Protein AF-0000000082494521 (afdb_homodimer)

Secondary structure (DSSP, 8-state):
--SEEEEEEEEEETT-HHHHHHHHHH-GGGHHHH-TTTEEEEEEEES-TTSTT-EEEEEEEETTEEEEEEEEEEEEETTTTEEEEEEEEEGGGGTEEEEEEEEEEEEETTEEEEEEEEEEEESSTTSPP-HHHHHHHHHHHHHHHHH-/--SEEEEEEEEEETT-HHHHHHHHHH-GGGHHHH-TTTEEEEEEEES-TTSTT-EEEEEEEETTEEEEEEEEEEEEETTTTEEEEEEEEEGGGGTEEEEEEEEEEEEETTEEEEEEEEEEEESSTTSPP-HHHHHHHHHHHHHHHHH-

InterPro domains:
  IPR000916 Bet v I/Major latex protein [PF00407] (4-146)
  IPR000916 Bet v I/Major latex protein [SM01037] (2-148)
  IPR023393 START-like domain superfamily [G3DSA:3.30.530.20] (1-148)
  IPR051761 MLP-like hydrophobic ligand-binding [PTHR31907] (3-147)

Solvent-accessible surface area (backbone atoms only — not comparable to full-atom values): 15179 Å² total; per-residue (Å²): 116,49,50,41,38,35,40,35,42,35,35,38,36,72,82,47,44,64,56,56,43,46,34,63,39,64,38,46,54,52,46,22,74,56,33,48,84,45,26,64,36,50,44,80,75,43,83,48,78,68,37,70,73,14,28,38,35,39,32,32,48,55,94,89,36,81,43,46,37,33,29,33,31,67,42,71,38,78,93,52,38,31,42,32,34,38,58,76,42,48,62,62,56,78,46,24,76,40,46,33,43,34,40,31,37,44,73,59,91,91,38,14,35,42,35,44,36,41,39,38,26,40,68,46,88,86,46,74,79,66,54,68,56,53,48,48,54,51,50,50,53,50,37,50,62,71,63,102,115,51,51,41,38,36,40,36,42,34,35,37,36,72,82,48,43,63,56,55,43,47,35,63,39,64,38,46,54,52,46,23,74,58,32,49,83,44,26,64,3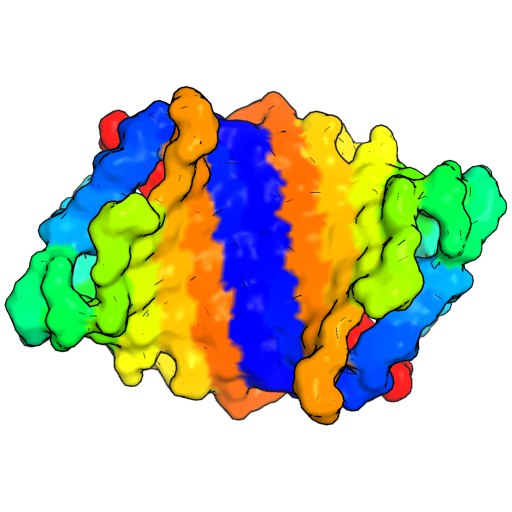6,52,44,82,74,42,84,47,79,67,36,69,72,13,29,40,34,40,31,30,45,56,96,90,37,82,42,45,38,33,30,32,31,67,42,72,38,76,92,53,37,30,43,30,34,37,57,75,44,46,63,63,56,77,45,24,75,41,46,34,43,34,39,31,34,45,73,59,88,92,37,14,35,41,34,42,36,39,40,37,24,39,68,47,87,88,46,74,78,66,55,69,57,54,47,48,53,51,50,50,52,50,37,51,63,71,63,102

pLDDT: mean 91.82, std 7.4, range [64.26, 98.72]

Structure (mmCIF, N/CA/C/O backbone):
data_AF-0000000082494521-model_v1
#
loop_
_entity.id
_entity.type
_entity.pdbx_description
1 polymer Kirola-like
#
loop_
_atom_site.group_PDB
_atom_site.id
_atom_site.type_symbol
_atom_site.label_atom_id
_atom_site.label_alt_id
_atom_site.label_comp_id
_atom_site.label_asym_id
_atom_site.label_entity_id
_atom_site.label_seq_id
_atom_site.pdbx_PDB_ins_code
_atom_site.Cartn_x
_atom_site.Cartn_y
_atom_site.Cartn_z
_atom_site.occupancy
_atom_site.B_iso_or_equiv
_atom_site.auth_seq_id
_atom_site.auth_comp_id
_atom_site.auth_asym_id
_atom_site.auth_atom_id
_atom_site.pdbx_PDB_model_num
ATOM 1 N N . MET A 1 1 ? -16.83 -8.875 -2.419 1 70.65 1 MET A N 1
ATOM 2 C CA . MET A 1 1 ? -15.614 -8.513 -1.697 1 70.65 1 MET A CA 1
ATOM 3 C C . MET A 1 1 ? -15.941 -7.681 -0.462 1 70.65 1 MET A C 1
ATOM 5 O O . MET A 1 1 ? -16.979 -7.017 -0.412 1 70.65 1 MET A O 1
ATOM 9 N N . GLY A 1 2 ? -15.171 -7.923 0.628 1 80.84 2 GLY A N 1
ATOM 10 C CA . GLY A 1 2 ? -15.355 -7.069 1.791 1 80.84 2 GLY A CA 1
ATOM 11 C C . GLY A 1 2 ? -15.116 -5.6 1.496 1 80.84 2 GLY A C 1
ATOM 12 O O . GLY A 1 2 ? -14.511 -5.256 0.479 1 80.84 2 GLY A O 1
ATOM 13 N N . LEU A 1 3 ? -15.67 -4.824 2.275 1 89.99 3 LEU A N 1
ATOM 14 C CA . LEU A 1 3 ? -15.653 -3.385 2.037 1 89.99 3 LEU A CA 1
ATOM 15 C C . LEU A 1 3 ? -14.518 -2.72 2.809 1 89.99 3 LEU A C 1
ATOM 17 O O . LEU A 1 3 ? -14.155 -1.576 2.524 1 89.99 3 LEU A O 1
ATOM 21 N N . ALA A 1 4 ? -13.915 -3.429 3.682 1 92.94 4 ALA A N 1
ATOM 22 C CA . ALA A 1 4 ? -12.869 -2.839 4.513 1 92.94 4 ALA A CA 1
ATOM 23 C C . ALA A 1 4 ? -11.483 -3.264 4.036 1 92.94 4 ALA A C 1
ATOM 25 O O . ALA A 1 4 ? -11.327 -4.33 3.435 1 92.94 4 ALA A O 1
ATOM 26 N N . GLY A 1 5 ? -10.508 -2.459 4.263 1 95.45 5 GLY A N 1
ATOM 27 C CA . GLY A 1 5 ? -9.14 -2.783 3.892 1 95.45 5 GLY A CA 1
ATOM 28 C C . GLY A 1 5 ? -8.109 -1.938 4.616 1 95.45 5 GLY A C 1
ATOM 29 O O . GLY A 1 5 ? -8.462 -1.065 5.412 1 95.45 5 GLY A O 1
ATOM 30 N N . LYS A 1 6 ? -6.938 -2.34 4.512 1 97.68 6 LYS A N 1
ATOM 31 C CA . LYS A 1 6 ? -5.78 -1.662 5.088 1 97.68 6 LYS A CA 1
ATOM 32 C C . LYS A 1 6 ? -4.623 -1.611 4.094 1 97.68 6 LYS A C 1
ATOM 34 O O . LYS A 1 6 ? -4.292 -2.619 3.467 1 97.68 6 LYS A O 1
ATOM 39 N N . LEU A 1 7 ? -4.035 -0.41 3.84 1 98.56 7 LEU A N 1
ATOM 40 C CA . LEU A 1 7 ? -2.858 -0.223 2.998 1 98.56 7 LEU A CA 1
ATOM 41 C C . LEU A 1 7 ? -1.702 0.363 3.802 1 98.56 7 LEU A C 1
ATOM 43 O O . LEU A 1 7 ? -1.906 1.249 4.635 1 98.56 7 LEU A O 1
ATOM 47 N N . ILE A 1 8 ? -0.473 -0.083 3.531 1 98.72 8 ILE A N 1
ATOM 48 C CA . ILE A 1 8 ? 0.69 0.391 4.272 1 98.72 8 ILE A CA 1
ATOM 49 C C . ILE A 1 8 ? 1.85 0.639 3.31 1 98.72 8 ILE A C 1
ATOM 51 O O . ILE A 1 8 ? 2.101 -0.166 2.41 1 98.72 8 ILE A O 1
ATOM 55 N N . ALA A 1 9 ? 2.448 1.727 3.424 1 98.29 9 ALA A N 1
ATOM 56 C CA . ALA A 1 9 ? 3.717 2.021 2.763 1 98.29 9 ALA A CA 1
ATOM 57 C C . ALA A 1 9 ? 4.799 2.366 3.782 1 98.29 9 ALA A C 1
ATOM 59 O O . ALA A 1 9 ? 4.601 3.231 4.638 1 98.29 9 ALA A O 1
ATOM 60 N N . GLN A 1 10 ? 5.881 1.679 3.806 1 96.96 10 GLN A N 1
ATOM 61 C CA . GLN A 1 10 ? 7.071 1.971 4.597 1 96.96 10 GLN A CA 1
ATOM 62 C C . GLN A 1 10 ? 8.256 2.319 3.7 1 96.96 10 GLN A C 1
ATOM 64 O O . GLN A 1 10 ? 8.713 1.485 2.915 1 96.96 10 GLN A O 1
ATOM 69 N N . ILE A 1 11 ? 8.731 3.522 3.817 1 94.46 11 ILE A N 1
ATOM 70 C CA . ILE A 1 11 ? 9.793 3.957 2.915 1 94.46 11 ILE A CA 1
ATOM 71 C C . ILE A 1 11 ? 10.938 4.565 3.721 1 94.46 11 ILE A C 1
ATOM 73 O O . ILE A 1 11 ? 10.724 5.095 4.813 1 94.46 11 ILE A O 1
ATOM 77 N N . GLU A 1 12 ? 12.099 4.467 3.208 1 92.25 12 GLU A N 1
ATOM 78 C CA . GLU A 1 12 ? 13.282 5.059 3.827 1 92.25 12 GLU A CA 1
ATOM 79 C C . GLU A 1 12 ? 13.28 6.578 3.682 1 92.25 12 GLU A C 1
ATOM 81 O O . GLU A 1 12 ? 12.874 7.107 2.645 1 92.25 12 GLU A O 1
ATOM 86 N N . PHE A 1 13 ? 13.748 7.2 4.757 1 88.17 13 PHE A N 1
ATOM 87 C CA . PHE A 1 13 ? 13.886 8.651 4.8 1 88.17 13 PHE A CA 1
ATOM 88 C C . PHE A 1 13 ? 15.272 9.049 5.294 1 88.17 13 PHE A C 1
ATOM 90 O O . PHE A 1 13 ? 15.653 8.722 6.42 1 88.17 13 PHE A O 1
ATOM 97 N N . LYS A 1 14 ? 16.168 9.675 4.608 1 80.79 14 LYS A N 1
ATOM 98 C CA . LYS A 1 14 ? 17.581 9.892 4.906 1 80.79 14 LYS A CA 1
ATOM 99 C C . LYS A 1 14 ? 17.782 11.174 5.71 1 80.79 14 LYS A C 1
ATOM 101 O O . LYS A 1 14 ? 18.844 11.382 6.301 1 80.79 14 LYS A O 1
ATOM 106 N N . HIS A 1 15 ? 16.887 12.013 5.885 1 71.15 15 HIS A N 1
ATOM 107 C CA . HIS A 1 15 ? 17.189 13.329 6.435 1 71.15 15 HIS A CA 1
ATOM 108 C C . HIS A 1 15 ? 16.675 13.46 7.865 1 71.15 15 HIS A C 1
ATOM 110 O O . HIS A 1 15 ? 16.491 14.573 8.364 1 71.15 15 HIS A O 1
ATOM 116 N N . GLY A 1 16 ? 16.53 12.375 8.546 1 68.15 16 GLY A N 1
ATOM 117 C CA . GLY A 1 16 ? 16.198 12.394 9.962 1 68.15 16 GLY A CA 1
ATOM 118 C C . GLY A 1 16 ? 14.709 12.271 10.227 1 68.15 16 GLY A C 1
ATOM 119 O O . GLY A 1 16 ? 13.939 13.178 9.903 1 68.15 16 GLY A O 1
ATOM 120 N N . GLY A 1 17 ? 14.251 11.242 10.734 1 66.16 17 GLY A N 1
ATOM 121 C CA . GLY A 1 17 ? 12.887 10.871 11.078 1 66.16 17 GLY A CA 1
ATOM 122 C C . GLY A 1 17 ? 12.223 11.851 12.026 1 66.16 17 GLY A C 1
ATOM 123 O O . GLY A 1 17 ? 11.017 12.088 11.937 1 66.16 17 GLY A O 1
ATOM 124 N N . ASP A 1 18 ? 13.047 12.527 12.827 1 70.93 18 ASP A N 1
ATOM 125 C CA . ASP A 1 18 ? 12.51 13.501 13.772 1 70.93 18 ASP A CA 1
ATOM 126 C C . ASP A 1 18 ? 11.958 14.725 13.045 1 70.93 18 ASP A C 1
ATOM 128 O O . ASP A 1 18 ? 10.91 15.256 13.419 1 70.93 18 ASP A O 1
ATOM 132 N N . VAL A 1 19 ? 12.64 15.019 12.109 1 70.69 19 VAL A N 1
ATOM 133 C CA . VAL A 1 19 ? 12.254 16.204 11.351 1 70.69 19 VAL A CA 1
ATOM 134 C C . VAL A 1 19 ? 10.909 15.967 10.669 1 70.69 19 VAL A C 1
ATOM 136 O O . VAL A 1 19 ? 10.035 16.837 10.685 1 70.69 19 VAL A O 1
ATOM 139 N N . PHE A 1 20 ? 10.696 14.831 10.217 1 79.69 20 PHE A N 1
ATOM 140 C CA . PHE A 1 20 ? 9.46 14.493 9.52 1 79.69 20 PHE A CA 1
ATOM 141 C C . PHE A 1 20 ? 8.279 14.491 10.484 1 79.69 20 PHE A C 1
ATOM 143 O O . PHE A 1 20 ? 7.24 15.09 10.201 1 79.69 20 PHE A O 1
ATOM 150 N N . HIS A 1 21 ? 8.573 13.916 11.59 1 82.89 21 HIS A N 1
ATOM 151 C CA . HIS A 1 21 ? 7.514 13.825 12.589 1 82.89 21 HIS A CA 1
ATOM 152 C C . HIS A 1 21 ? 7.149 15.203 13.132 1 82.89 21 HIS A C 1
ATOM 154 O O . HIS A 1 21 ? 5.968 15.524 13.279 1 82.89 21 HIS A O 1
ATOM 160 N N . GLU A 1 22 ? 8.108 16.027 13.364 1 81.16 22 GLU A N 1
ATOM 161 C CA . GLU A 1 22 ? 7.879 17.369 13.892 1 81.16 22 GLU A CA 1
ATOM 162 C C . GLU A 1 22 ? 7.125 18.236 12.888 1 81.16 22 GLU A C 1
ATOM 164 O O . GLU A 1 22 ? 6.26 19.027 13.269 1 81.16 22 GLU A O 1
ATOM 169 N N . LEU A 1 23 ? 7.431 18.026 11.706 1 82.77 23 LEU A N 1
ATOM 170 C CA . LEU A 1 23 ? 6.78 18.784 10.643 1 82.77 23 LEU A CA 1
ATOM 171 C C . LEU A 1 23 ? 5.294 18.449 10.568 1 82.77 23 LEU A C 1
ATOM 173 O O . LEU A 1 23 ? 4.449 19.347 10.583 1 82.77 23 LEU A O 1
ATOM 177 N N . ILE A 1 24 ? 4.962 17.235 10.585 1 83.7 24 ILE A N 1
ATOM 178 C CA . ILE A 1 24 ? 3.577 16.801 10.431 1 83.7 24 ILE A CA 1
ATOM 179 C C . ILE A 1 24 ? 2.786 17.142 11.692 1 83.7 24 ILE A C 1
ATOM 181 O O . ILE A 1 24 ? 1.613 17.514 11.614 1 83.7 24 ILE A O 1
ATOM 185 N N . LYS A 1 25 ? 3.466 17.066 12.724 1 83.59 25 LYS A N 1
ATOM 186 C CA . LYS A 1 25 ? 2.798 17.276 14.005 1 83.59 25 LYS A CA 1
ATOM 187 C C . LYS A 1 25 ? 2.615 18.764 14.291 1 83.59 25 LYS A C 1
ATOM 189 O O . LYS A 1 25 ? 1.502 19.215 14.568 1 83.59 25 LYS A O 1
ATOM 194 N N . HIS A 1 26 ? 3.745 19.551 14.142 1 82.36 26 HIS A N 1
ATOM 195 C CA . HIS A 1 26 ? 3.743 20.899 14.699 1 82.36 26 HIS A CA 1
ATOM 196 C C . HIS A 1 26 ? 3.555 21.946 13.607 1 82.36 26 HIS A C 1
ATOM 198 O O . HIS A 1 26 ? 3.035 23.034 13.867 1 82.36 26 HIS A O 1
ATOM 204 N N . LYS A 1 27 ? 3.989 21.583 12.468 1 85.2 27 LYS A N 1
ATOM 205 C CA . LYS A 1 27 ? 3.992 22.633 11.454 1 85.2 27 LYS A CA 1
ATOM 206 C C . LYS A 1 27 ? 3.458 22.113 10.122 1 85.2 27 LYS A C 1
ATOM 208 O O . LYS A 1 27 ? 4.087 22.301 9.079 1 85.2 27 LYS A O 1
ATOM 213 N N . PRO A 1 28 ? 2.332 21.489 10.257 1 82.48 28 PRO A N 1
ATOM 214 C CA . PRO A 1 28 ? 1.815 20.935 9.004 1 82.48 28 PRO A CA 1
ATOM 215 C C . PRO A 1 28 ? 1.53 22.01 7.957 1 82.48 28 PRO A C 1
ATOM 217 O O . PRO A 1 28 ? 1.569 21.733 6.756 1 82.48 28 PRO A O 1
ATOM 220 N N . HIS A 1 29 ? 1.326 23.246 8.37 1 84.06 29 HIS A N 1
ATOM 221 C CA . HIS A 1 29 ? 1.076 24.368 7.472 1 84.06 29 HIS A CA 1
ATOM 222 C C . HIS A 1 29 ? 2.321 24.713 6.662 1 84.06 29 HIS A C 1
ATOM 224 O O . HIS A 1 29 ? 2.235 25.418 5.654 1 84.06 29 HIS A O 1
ATOM 230 N N . HIS A 1 30 ? 3.508 24.204 7.092 1 86.24 30 HIS A N 1
ATOM 231 C CA . HIS A 1 30 ? 4.736 24.428 6.338 1 86.24 30 HIS A CA 1
ATOM 232 C C . HIS A 1 30 ? 4.86 23.442 5.181 1 86.24 30 HIS A C 1
ATOM 234 O O . HIS A 1 30 ? 5.663 23.646 4.269 1 86.24 30 HIS A O 1
ATOM 240 N N . ILE A 1 31 ? 4.068 22.412 5.16 1 87.92 31 ILE A N 1
ATOM 241 C CA . ILE A 1 31 ? 4.14 21.404 4.107 1 87.92 31 ILE A CA 1
ATOM 242 C C . ILE A 1 31 ? 3.744 22.026 2.77 1 87.92 31 ILE A C 1
ATOM 244 O O . ILE A 1 31 ? 4.337 21.716 1.734 1 87.92 31 ILE A O 1
ATOM 248 N N . SER A 1 32 ? 2.783 22.874 2.829 1 88.66 32 SER A N 1
ATOM 249 C CA . SER A 1 32 ? 2.297 23.509 1.609 1 88.66 32 SER A CA 1
ATOM 250 C C . SER A 1 32 ? 3.372 24.388 0.978 1 88.66 32 SER A C 1
ATOM 252 O O . SER A 1 32 ? 3.383 24.588 -0.239 1 88.66 32 SER A O 1
ATOM 254 N N . ASN A 1 33 ? 4.309 24.874 1.811 1 90.21 33 ASN A N 1
ATOM 255 C CA . ASN A 1 33 ? 5.427 25.659 1.297 1 90.21 33 ASN A CA 1
ATOM 256 C C . ASN A 1 33 ? 6.486 24.77 0.652 1 90.21 33 ASN A C 1
ATOM 258 O O . ASN A 1 33 ? 7.151 25.18 -0.301 1 90.21 33 ASN A O 1
ATOM 262 N N . THR A 1 34 ? 6.615 23.625 1.183 1 88.88 34 THR A N 1
ATOM 263 C CA . THR A 1 34 ? 7.661 22.703 0.755 1 88.88 34 THR A CA 1
ATOM 264 C C . THR A 1 34 ? 7.252 21.977 -0.523 1 88.88 34 THR A C 1
ATOM 266 O O . THR A 1 34 ? 8.07 21.79 -1.426 1 88.88 34 THR A O 1
ATOM 269 N N . ILE A 1 35 ? 5.986 21.582 -0.586 1 92.29 35 ILE A N 1
ATOM 270 C CA . ILE A 1 35 ? 5.501 20.823 -1.733 1 92.29 35 ILE A CA 1
ATOM 271 C C . ILE A 1 35 ? 4.166 21.396 -2.204 1 92.29 35 ILE A C 1
ATOM 273 O O . ILE A 1 35 ? 3.163 20.681 -2.266 1 92.29 35 ILE A O 1
ATOM 277 N N . PRO A 1 36 ? 4.06 22.545 -2.718 1 92.66 36 PRO A N 1
ATOM 278 C CA . PRO A 1 36 ? 2.813 23.237 -3.053 1 92.66 36 PRO A CA 1
ATOM 279 C C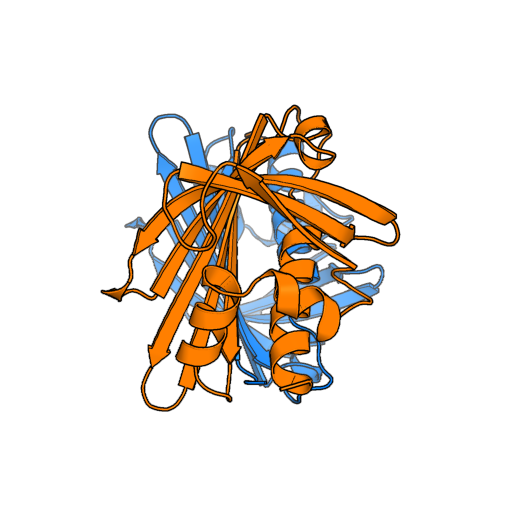 . PRO A 1 36 ? 2.033 22.542 -4.167 1 92.66 36 PRO A C 1
ATOM 281 O O . PRO A 1 36 ? 0.824 22.745 -4.299 1 92.66 36 PRO A O 1
ATOM 284 N N . HIS A 1 37 ? 2.703 21.787 -4.992 1 93.1 37 HIS A N 1
ATOM 285 C CA . HIS A 1 37 ? 2.023 21.097 -6.083 1 93.1 37 HIS A CA 1
ATOM 28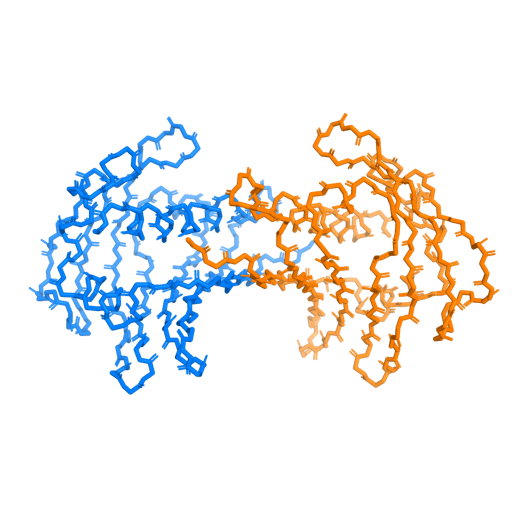6 C C . HIS A 1 37 ? 1.215 19.912 -5.566 1 93.1 37 HIS A C 1
ATOM 288 O O . HIS A 1 37 ? 0.306 19.431 -6.246 1 93.1 37 HIS A O 1
ATOM 294 N N . LEU A 1 38 ? 1.46 19.486 -4.355 1 94.9 38 LEU A N 1
ATOM 295 C CA . LEU A 1 38 ? 0.744 18.367 -3.752 1 94.9 38 LEU A CA 1
ATOM 296 C C . LEU A 1 38 ? -0.204 18.853 -2.661 1 94.9 38 LEU A C 1
ATOM 298 O O . LEU A 1 38 ? -1.331 18.365 -2.548 1 94.9 38 LEU A O 1
ATOM 302 N N . VAL A 1 39 ? 0.303 19.722 -1.845 1 95.89 39 VAL A N 1
ATOM 303 C CA . VAL A 1 39 ? -0.456 20.273 -0.727 1 95.89 39 VAL A CA 1
ATOM 304 C C . VAL A 1 39 ? -0.485 21.796 -0.822 1 95.89 39 VAL A C 1
ATOM 306 O O . VAL A 1 39 ? 0.561 22.448 -0.76 1 95.89 39 VAL A O 1
ATOM 309 N N . GLN A 1 40 ? -1.637 22.319 -0.908 1 95.4 40 GLN A N 1
ATOM 310 C CA . GLN A 1 40 ? -1.757 23.754 -1.143 1 95.4 40 GLN A CA 1
ATOM 311 C C . GLN A 1 40 ? -2.043 24.503 0.155 1 95.4 40 GLN A C 1
ATOM 313 O O . GLN A 1 40 ? -1.829 25.713 0.24 1 95.4 40 GLN A O 1
ATOM 318 N N . GLY A 1 41 ? -2.631 23.716 1.102 1 93.13 41 GLY A N 1
ATOM 319 C CA . GLY A 1 41 ? -2.911 24.434 2.335 1 93.13 41 GLY A CA 1
ATOM 320 C C . GLY A 1 41 ? -3.262 23.517 3.492 1 93.13 41 GLY A C 1
ATOM 321 O O . GLY A 1 41 ? -3.738 22.4 3.283 1 93.13 41 GLY A O 1
ATOM 322 N N . CYS A 1 42 ? -3.046 24.033 4.679 1 93.61 42 CYS A N 1
ATOM 323 C CA . CYS A 1 42 ? -3.401 23.409 5.949 1 93.61 42 CYS A CA 1
ATOM 324 C C . CYS A 1 42 ? -3.861 24.453 6.959 1 93.61 42 CYS A C 1
ATOM 326 O O . CYS A 1 42 ? -3.088 25.333 7.344 1 93.61 42 CYS A O 1
ATOM 328 N N . ASP A 1 43 ? -5.103 24.322 7.364 1 93.85 43 ASP A N 1
ATOM 329 C CA . ASP A 1 43 ? -5.658 25.292 8.302 1 93.85 43 ASP A CA 1
ATOM 330 C C . ASP A 1 43 ? -6.17 24.604 9.566 1 93.85 43 ASP A C 1
ATOM 332 O O . ASP A 1 43 ? -6.768 23.528 9.494 1 93.85 43 ASP A O 1
ATOM 336 N N . LEU A 1 44 ? -5.98 25.313 10.627 1 93.8 44 LEU A N 1
ATOM 337 C CA . LEU A 1 44 ? -6.562 24.853 11.884 1 93.8 44 LEU A CA 1
ATOM 338 C C . LEU A 1 44 ? -8.03 25.254 11.982 1 93.8 44 LEU A C 1
ATOM 340 O O . LEU A 1 44 ? -8.368 26.43 11.832 1 93.8 44 LEU A O 1
ATOM 344 N N . HIS A 1 45 ? -8.856 24.315 12.106 1 94.9 45 HIS A N 1
ATOM 345 C CA . HIS A 1 45 ? -10.275 24.602 12.278 1 94.9 45 HIS A CA 1
ATOM 346 C C . HIS A 1 45 ? -10.631 24.757 13.753 1 94.9 45 HIS A C 1
ATOM 348 O O . HIS A 1 45 ? -11.358 25.68 14.127 1 94.9 45 HIS A O 1
ATOM 354 N N . GLU A 1 46 ? -10.16 23.885 14.583 1 96 46 GLU A N 1
ATOM 355 C CA . GLU A 1 46 ? -10.385 23.891 16.026 1 96 46 GLU A CA 1
ATOM 356 C C . GLU A 1 46 ? -9.197 23.289 16.772 1 96 46 GLU A C 1
ATOM 358 O O . GLU A 1 46 ? -8.614 22.299 16.325 1 96 46 GLU A O 1
ATOM 363 N N . GLY A 1 47 ? -8.821 23.928 17.936 1 95.33 47 GLY A N 1
ATOM 364 C CA . GLY A 1 47 ? -7.761 23.384 18.77 1 95.33 47 GLY A CA 1
ATOM 365 C C . GLY A 1 47 ? -6.397 23.973 18.462 1 95.33 47 GLY A C 1
ATOM 366 O O . GLY A 1 47 ? -6.278 25.172 18.202 1 95.33 47 GLY A O 1
ATOM 367 N N . GLU A 1 48 ? -5.359 23.095 18.684 1 93.86 48 GLU A N 1
ATOM 368 C CA . GLU A 1 48 ? -3.956 23.455 18.504 1 93.86 48 GLU A CA 1
ATOM 369 C C . GLU A 1 48 ? -3.209 22.384 17.713 1 93.86 48 GLU A C 1
ATOM 371 O O . GLU A 1 48 ? -3.412 21.188 17.933 1 93.86 48 GLU A O 1
ATOM 376 N N . PHE A 1 49 ? -2.386 22.893 16.824 1 89.33 49 PHE A N 1
ATOM 377 C CA . PHE A 1 49 ? -1.586 21.927 16.081 1 89.33 49 PHE A CA 1
ATOM 378 C C . PHE A 1 49 ? -0.817 21.016 17.03 1 89.33 49 PHE A C 1
ATOM 380 O O . PHE A 1 49 ? -0.258 21.478 18.027 1 89.33 49 PHE A O 1
ATOM 387 N N . GLY A 1 50 ? -0.879 19.769 16.718 1 89.01 50 GLY A N 1
ATOM 388 C CA . GLY A 1 50 ? -0.083 18.826 17.488 1 89.01 50 GLY A CA 1
ATOM 389 C C . GLY A 1 50 ? -0.78 18.347 18.747 1 89.0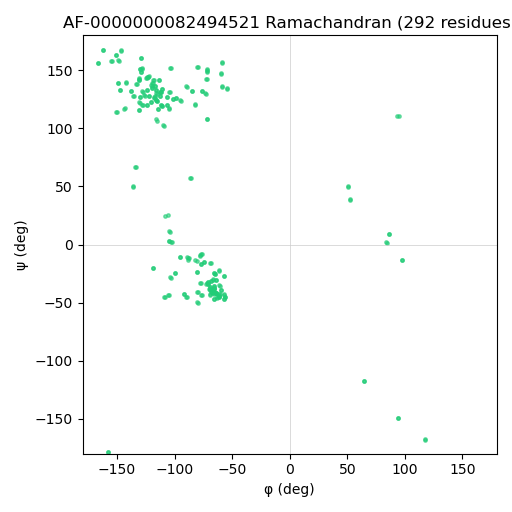1 50 GLY A C 1
ATOM 390 O O . GLY A 1 50 ? -0.166 17.689 19.59 1 89.01 50 GLY A O 1
ATOM 391 N N . LYS A 1 51 ? -1.991 18.648 18.919 1 93.8 51 LYS A N 1
ATOM 392 C CA . LYS A 1 51 ? -2.727 18.216 20.104 1 93.8 51 LYS A CA 1
ATOM 393 C C . LYS A 1 51 ? -3.883 17.294 19.726 1 93.8 51 LYS A C 1
ATOM 395 O O . LYS A 1 51 ? -4.604 17.557 18.761 1 93.8 51 LYS A O 1
ATOM 400 N N . VAL A 1 52 ? -3.961 16.242 20.541 1 96.32 52 VAL A N 1
ATOM 401 C CA . VAL A 1 52 ? -5.064 15.304 20.356 1 96.32 52 VAL A CA 1
ATOM 402 C C . VAL A 1 52 ? -6.395 16.038 20.498 1 96.32 52 VAL A C 1
ATOM 404 O O . VAL A 1 52 ? -6.562 16.866 21.397 1 96.32 52 VAL A O 1
ATOM 407 N N . GLY A 1 53 ? -7.312 15.746 19.594 1 97.13 53 GLY A N 1
ATOM 408 C CA . GLY A 1 53 ? -8.627 16.363 19.644 1 97.13 53 GLY A CA 1
ATOM 409 C C . GLY A 1 53 ? -8.762 17.556 18.716 1 97.13 53 GLY A C 1
ATOM 410 O O . GLY A 1 53 ? -9.872 18.028 18.461 1 97.13 53 GLY A O 1
ATOM 411 N N . SER A 1 54 ? -7.636 18.104 18.165 1 96.66 54 SER A N 1
ATOM 412 C CA . SER A 1 54 ? -7.666 19.228 17.235 1 96.66 54 SER A CA 1
ATOM 413 C C . SER A 1 54 ? -8.21 18.805 15.875 1 96.66 54 SER A C 1
ATOM 415 O O . SER A 1 54 ? -8.067 17.648 15.476 1 96.66 54 SER A O 1
ATOM 417 N N . LYS A 1 55 ? -8.849 19.703 15.217 1 97.45 55 LYS A N 1
ATOM 418 C CA . LYS A 1 55 ? -9.373 19.498 13.87 1 97.45 55 LYS A CA 1
ATOM 419 C C . LYS A 1 55 ? -8.638 20.369 12.855 1 97.45 55 LYS A C 1
ATOM 421 O O . LYS A 1 55 ? -8.513 21.581 13.045 1 97.45 55 LYS A O 1
ATOM 426 N N . ILE A 1 56 ? -8.172 19.716 11.819 1 96.26 56 ILE A N 1
ATOM 427 C CA . ILE A 1 56 ? -7.354 20.374 10.805 1 96.26 56 ILE A CA 1
ATOM 428 C C . ILE A 1 56 ? -7.991 20.19 9.43 1 96.26 56 ILE A C 1
ATOM 430 O O . ILE A 1 56 ? -8.528 19.122 9.125 1 96.26 56 ILE A O 1
ATOM 434 N N . CYS A 1 57 ? -7.862 21.262 8.555 1 96.77 57 CYS A N 1
ATOM 435 C CA . CYS A 1 57 ? -8.365 21.206 7.187 1 96.77 57 CYS A CA 1
ATOM 436 C C . CYS A 1 57 ? -7.218 21.229 6.183 1 96.77 57 CYS A C 1
ATOM 438 O O . CYS A 1 57 ? -6.371 22.123 6.223 1 96.77 57 CYS A O 1
ATOM 440 N N . TRP A 1 58 ? -7.275 20.332 5.287 1 96.35 58 TRP A N 1
ATOM 441 C CA . TRP A 1 58 ? -6.239 20.226 4.266 1 96.35 58 TRP A CA 1
ATOM 442 C C . TRP A 1 58 ? -6.799 20.551 2.885 1 96.35 58 TRP A C 1
ATOM 444 O O . TRP A 1 58 ? -7.928 20.174 2.562 1 96.35 58 TRP A O 1
ATOM 454 N N . THR A 1 59 ? -6.024 21.235 2.087 1 97.09 59 THR A N 1
ATOM 455 C CA . THR A 1 59 ? -6.227 21.372 0.649 1 97.09 59 THR A CA 1
ATOM 456 C C . THR A 1 59 ? -5.069 20.745 -0.122 1 97.09 59 THR A C 1
ATOM 458 O O . THR A 1 59 ? -3.909 21.101 0.091 1 97.09 59 THR A O 1
ATOM 461 N N . TYR A 1 60 ? -5.36 19.818 -1.014 1 97.13 60 TYR A N 1
ATOM 462 C CA . TYR A 1 60 ? -4.302 19.061 -1.673 1 97.13 60 TYR A CA 1
ATOM 463 C C . TYR A 1 60 ? -4.736 18.615 -3.065 1 97.13 60 TYR A C 1
ATOM 465 O O . TYR A 1 60 ? -5.928 18.622 -3.382 1 97.13 60 TYR A O 1
ATOM 473 N N . THR A 1 61 ? -3.811 18.238 -3.885 1 97.25 61 THR A N 1
ATOM 474 C CA . THR A 1 61 ? -4.087 17.731 -5.224 1 97.25 61 THR A CA 1
ATOM 475 C C . THR A 1 61 ? -3.869 16.222 -5.287 1 97.25 61 THR A C 1
ATOM 477 O O . THR A 1 61 ? -2.773 15.735 -5.001 1 97.25 61 THR A O 1
ATOM 480 N N . HIS A 1 62 ? -4.871 15.535 -5.612 1 94.87 62 HIS A N 1
ATOM 481 C CA . HIS A 1 62 ? -4.82 14.086 -5.773 1 94.87 62 HIS A CA 1
ATOM 482 C C . HIS A 1 62 ? -5.437 13.657 -7.1 1 94.87 62 HIS A C 1
ATOM 484 O O . HIS A 1 62 ? -6.571 14.03 -7.411 1 94.87 62 HIS A O 1
ATOM 490 N N . ASP A 1 63 ? -4.691 12.905 -7.843 1 92.69 63 ASP A N 1
ATOM 491 C CA . ASP A 1 63 ? -5.116 12.436 -9.158 1 92.69 63 ASP A CA 1
ATOM 492 C C . ASP A 1 63 ? -5.573 13.599 -10.035 1 92.69 63 ASP A C 1
ATOM 494 O O . ASP A 1 63 ? -6.635 13.535 -10.657 1 92.69 63 ASP A O 1
ATOM 498 N N . GLY A 1 64 ? -4.899 14.637 -9.943 1 93.14 64 GLY A N 1
ATOM 499 C CA . GLY A 1 64 ? -5.085 15.779 -10.824 1 93.14 64 GLY A CA 1
ATOM 500 C C . GLY A 1 64 ? -6.203 16.702 -10.378 1 93.14 64 GLY A C 1
ATOM 501 O O . GLY A 1 64 ? -6.482 17.709 -11.032 1 93.14 64 GLY A O 1
ATOM 502 N N . LYS A 1 65 ? -6.833 16.445 -9.31 1 95.81 65 LYS A N 1
ATOM 503 C CA . LYS A 1 65 ? -7.936 17.263 -8.816 1 95.81 65 LYS A CA 1
ATOM 504 C C . LYS A 1 65 ? -7.622 17.834 -7.436 1 95.81 65 LYS A C 1
ATOM 506 O O . LYS A 1 65 ? -7.106 17.126 -6.569 1 95.81 65 LYS A O 1
ATOM 511 N N . VAL A 1 66 ? -7.999 19.081 -7.263 1 96.7 66 VAL A N 1
ATOM 512 C CA . VAL A 1 66 ? -7.882 19.713 -5.953 1 96.7 66 VAL A CA 1
ATOM 513 C C . VAL A 1 66 ? -8.952 19.159 -5.014 1 96.7 66 VAL A C 1
ATOM 515 O O . VAL A 1 66 ? -10.133 19.114 -5.366 1 96.7 66 VAL A O 1
ATOM 518 N N . ARG A 1 67 ? -8.558 18.737 -3.824 1 96.7 67 ARG A N 1
ATOM 519 C CA . ARG A 1 67 ? -9.432 18.107 -2.84 1 96.7 67 ARG A CA 1
ATOM 520 C C . ARG A 1 67 ? -9.293 18.775 -1.476 1 96.7 67 ARG A C 1
ATOM 522 O O . ARG A 1 67 ? -8.318 19.487 -1.224 1 96.7 67 ARG A O 1
ATOM 529 N N . LYS A 1 68 ? -10.329 18.514 -0.721 1 96.68 68 LYS A N 1
ATOM 530 C CA . LYS A 1 68 ? -10.324 19.014 0.651 1 96.68 68 LYS A CA 1
ATOM 531 C C . LYS A 1 68 ? -10.651 17.901 1.642 1 96.68 68 LYS A C 1
ATOM 533 O O . LYS A 1 68 ? -11.387 16.968 1.316 1 96.68 68 LYS A O 1
ATOM 538 N N . ALA A 1 69 ? -10.051 18.048 2.83 1 96.57 69 ALA A N 1
ATOM 539 C CA . ALA A 1 69 ? -10.337 17.099 3.903 1 96.57 69 ALA A CA 1
ATOM 540 C C . ALA A 1 69 ? -10.271 17.779 5.267 1 96.57 69 ALA A C 1
ATOM 542 O O . ALA A 1 69 ? -9.364 18.573 5.529 1 96.57 69 ALA A O 1
ATOM 543 N N . LYS A 1 70 ? -11.255 17.557 6.116 1 97.5 70 LYS A N 1
ATOM 544 C CA . LYS A 1 70 ? -11.213 17.883 7.538 1 97.5 70 LYS A CA 1
ATOM 545 C C . LYS A 1 70 ? -10.937 16.641 8.38 1 97.5 70 LYS A C 1
ATOM 547 O O . LYS A 1 70 ? -11.658 15.645 8.281 1 97.5 70 LYS A O 1
ATOM 552 N N . VAL A 1 71 ? -9.871 16.77 9.192 1 97.32 71 VAL A N 1
ATOM 553 C CA . VAL A 1 71 ? -9.485 15.57 9.927 1 97.32 71 VAL A CA 1
ATOM 554 C C . VAL A 1 71 ? -9.365 15.892 11.415 1 97.32 71 VAL A C 1
ATOM 556 O O . VAL A 1 71 ? -9.139 17.045 11.791 1 97.32 71 VAL A O 1
ATOM 559 N N . LEU A 1 72 ? -9.607 14.872 12.212 1 98.08 72 LEU A N 1
ATOM 560 C CA . LEU A 1 72 ? -9.4 14.899 13.656 1 98.08 72 LEU A CA 1
ATOM 561 C C . LEU A 1 72 ? -8.071 14.248 14.026 1 98.08 72 LEU A C 1
ATOM 563 O O . LEU A 1 72 ? -7.773 13.138 13.579 1 98.08 72 LEU A O 1
ATOM 567 N N . ILE A 1 73 ? -7.255 14.976 14.769 1 96.89 73 ILE A N 1
ATOM 568 C CA . ILE A 1 73 ? -6.1 14.318 15.369 1 96.89 73 ILE A CA 1
ATOM 569 C C . ILE A 1 73 ? -6.559 13.405 16.504 1 96.89 73 ILE A C 1
ATOM 571 O O . ILE A 1 73 ? -6.902 13.877 17.59 1 96.89 73 ILE A O 1
ATOM 575 N N . GLU A 1 74 ? -6.485 12.198 16.265 1 97.53 74 GLU A N 1
ATOM 576 C CA . GLU A 1 74 ? -7.066 11.233 17.194 1 97.53 74 GLU A CA 1
ATOM 577 C C . GLU A 1 74 ? -6.037 10.766 18.22 1 97.53 74 GLU A C 1
ATOM 579 O O . GLU A 1 74 ? -6.374 10.531 19.382 1 97.53 74 GLU A O 1
ATOM 584 N N . THR A 1 75 ? -4.854 10.492 17.841 1 97.22 75 THR A N 1
ATOM 585 C CA . THR A 1 75 ? -3.812 9.954 18.708 1 97.22 75 THR A CA 1
ATOM 586 C C . THR A 1 75 ? -2.454 10.556 18.359 1 97.22 75 THR A C 1
ATOM 588 O O . THR A 1 75 ? -2.15 10.776 17.185 1 97.22 75 THR A O 1
ATOM 591 N N . ILE A 1 76 ? -1.708 10.849 19.338 1 94.8 76 ILE A N 1
ATOM 592 C CA . ILE A 1 76 ? -0.299 11.201 19.202 1 94.8 76 ILE A CA 1
ATOM 593 C C . ILE A 1 76 ? 0.534 10.387 20.191 1 94.8 76 ILE A C 1
ATOM 595 O O . ILE A 1 76 ? 0.257 10.388 21.393 1 94.8 76 ILE A O 1
ATOM 599 N N . GLU A 1 77 ? 1.424 9.696 19.681 1 94.07 77 GLU A N 1
ATOM 600 C CA . GLU A 1 77 ? 2.383 8.971 20.509 1 94.07 77 GLU A CA 1
ATOM 601 C C . GLU A 1 77 ? 3.803 9.482 20.284 1 94.07 77 GLU A C 1
ATOM 603 O O . GLU A 1 77 ? 4.447 9.127 19.295 1 94.07 77 GLU A O 1
ATOM 608 N N . GLU A 1 78 ? 4.331 10.167 21.206 1 87.75 78 GLU A N 1
ATOM 609 C CA . GLU A 1 78 ? 5.641 10.796 21.06 1 87.75 78 GLU A CA 1
ATOM 610 C C . GLU A 1 78 ? 6.747 9.749 20.962 1 87.75 78 GLU A C 1
ATOM 612 O O . GLU A 1 78 ? 7.659 9.877 20.142 1 87.75 78 GLU A O 1
ATOM 617 N N . GLU A 1 79 ? 6.693 8.695 21.776 1 86.8 79 GLU A N 1
ATOM 618 C CA . GLU A 1 79 ? 7.742 7.682 21.836 1 86.8 79 GLU A CA 1
ATOM 619 C C . GLU A 1 79 ? 7.913 6.984 20.489 1 86.8 79 GLU A C 1
ATOM 621 O O . GLU A 1 79 ? 9.038 6.718 20.061 1 86.8 79 GLU A O 1
ATOM 626 N N . ASN A 1 80 ? 6.814 6.798 19.797 1 86.53 80 ASN A N 1
ATOM 627 C CA . ASN A 1 80 ? 6.856 6.081 18.527 1 86.53 80 ASN A CA 1
ATOM 628 C C . ASN A 1 80 ? 6.776 7.037 17.34 1 86.53 80 ASN A C 1
ATOM 630 O O . ASN A 1 80 ? 6.746 6.602 16.188 1 86.53 80 ASN A O 1
ATOM 634 N N . LYS A 1 81 ? 6.726 8.296 17.667 1 91.75 81 LYS A N 1
ATOM 635 C CA . LYS A 1 81 ? 6.558 9.325 16.645 1 91.75 81 LYS A CA 1
ATOM 636 C C . LYS A 1 81 ? 5.381 9.003 15.729 1 91.75 81 LYS A C 1
ATOM 638 O O . LYS A 1 81 ? 5.521 9.007 14.504 1 91.75 81 LYS A O 1
ATOM 643 N N . LEU A 1 82 ? 4.283 8.718 16.358 1 95.01 82 LEU A N 1
ATOM 644 C CA . LEU A 1 82 ? 3.061 8.297 15.682 1 95.01 82 LEU A CA 1
ATOM 645 C C . LEU A 1 82 ? 1.975 9.36 15.809 1 95.01 82 LEU A C 1
ATOM 647 O O . LEU A 1 82 ? 1.79 9.939 16.882 1 95.01 82 LEU A O 1
ATOM 651 N N . ILE A 1 83 ? 1.361 9.693 14.679 1 95.61 83 ILE A N 1
ATOM 652 C CA . ILE A 1 83 ? 0.169 10.535 14.667 1 95.61 83 ILE A CA 1
ATOM 653 C C . ILE A 1 83 ? -0.939 9.85 13.87 1 95.61 83 ILE A C 1
ATOM 655 O O . ILE A 1 83 ? -0.7 9.346 12.77 1 95.61 83 ILE A O 1
ATOM 659 N N . LYS A 1 84 ? -2.113 9.781 14.408 1 97.25 84 LYS A N 1
ATOM 660 C CA . LYS A 1 84 ? -3.276 9.171 13.769 1 97.25 84 LYS A CA 1
ATOM 661 C C . LYS A 1 84 ? -4.361 10.21 13.497 1 97.25 84 LYS A C 1
ATOM 663 O O . LYS A 1 84 ? -4.755 10.953 14.398 1 97.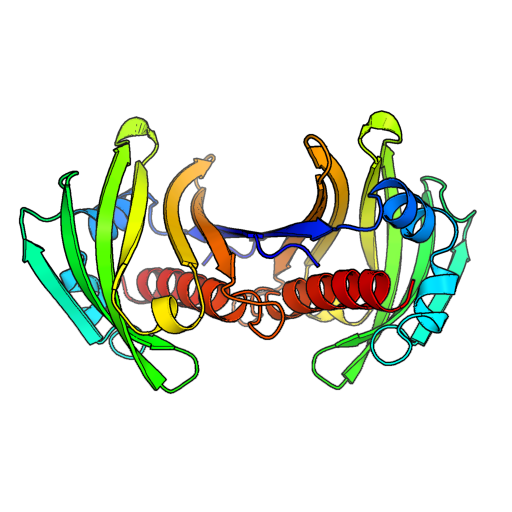25 84 LYS A O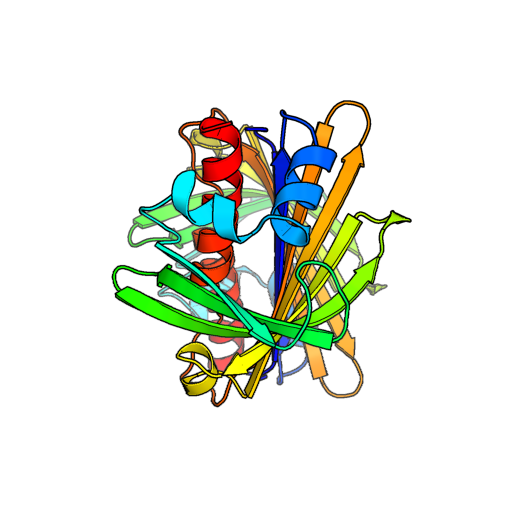 1
ATOM 668 N N . PHE A 1 85 ? -4.864 10.245 12.255 1 97.61 85 PHE A N 1
ATOM 669 C CA . PHE A 1 85 ? -5.911 11.16 11.817 1 97.61 85 PHE A CA 1
ATOM 670 C C . PHE A 1 85 ? -7.167 10.395 11.419 1 97.61 85 PHE A C 1
ATOM 672 O O . PHE A 1 85 ? -7.095 9.421 10.666 1 97.61 85 PHE A O 1
ATOM 679 N N . LYS A 1 86 ? -8.223 10.861 11.903 1 98.17 86 LYS A N 1
ATOM 680 C CA . LYS A 1 86 ? -9.515 10.363 11.441 1 98.17 86 LYS A CA 1
ATOM 681 C C . LYS A 1 86 ? -10.215 11.389 10.555 1 98.17 86 LYS A C 1
ATOM 683 O O . LYS A 1 86 ? -10.369 12.549 10.942 1 98.17 86 LYS A O 1
ATOM 688 N N . THR A 1 87 ? -10.608 10.954 9.392 1 98.26 87 THR A N 1
ATOM 689 C CA . THR A 1 87 ? -11.282 11.866 8.475 1 98.26 87 THR A CA 1
ATOM 690 C C . THR A 1 87 ? -12.727 12.098 8.907 1 98.26 87 THR A C 1
ATOM 692 O O . THR A 1 87 ? -13.474 11.144 9.131 1 98.26 87 THR A O 1
ATOM 695 N N . LEU A 1 88 ? -13.084 13.321 8.936 1 97.97 88 LEU A N 1
ATOM 696 C CA . LEU A 1 88 ? -14.429 13.694 9.362 1 97.97 88 LEU A CA 1
ATOM 697 C C . LEU A 1 88 ? -15.286 14.097 8.167 1 97.97 88 LEU A C 1
ATOM 699 O O . LEU A 1 88 ? -16.458 13.723 8.085 1 97.97 88 LEU A O 1
ATOM 703 N N . GLU A 1 89 ? -14.681 14.89 7.275 1 97.35 89 GLU A N 1
ATOM 704 C CA . GLU A 1 89 ? -15.386 15.461 6.131 1 97.35 89 GLU A CA 1
ATOM 705 C C . GLU A 1 89 ? -14.463 15.59 4.922 1 97.35 89 GLU A C 1
ATOM 707 O O . GLU A 1 89 ? -13.24 15.524 5.059 1 97.35 89 GLU A O 1
ATOM 712 N N . GLY A 1 90 ? -15.224 15.864 3.757 1 96.52 90 GLY A N 1
ATOM 713 C CA . GLY A 1 90 ? -14.466 16.103 2.539 1 96.52 90 GLY A CA 1
ATOM 714 C C . GLY A 1 90 ? -14.742 15.079 1.454 1 96.52 90 GLY A C 1
ATOM 715 O O . GLY A 1 90 ? -15.646 14.252 1.588 1 96.52 90 GLY A O 1
ATOM 716 N N . ASP A 1 91 ? -13.893 15.114 0.427 1 95.7 91 ASP A N 1
ATOM 717 C CA . ASP A 1 91 ? -14.15 14.363 -0.798 1 95.7 91 ASP A CA 1
ATOM 718 C C . ASP A 1 91 ? -14.053 12.859 -0.55 1 95.7 91 ASP A C 1
ATOM 720 O O . ASP A 1 91 ? -14.8 12.077 -1.142 1 95.7 91 ASP A O 1
ATOM 724 N N . LEU A 1 92 ? -13.232 12.447 0.343 1 94.23 92 LEU A N 1
ATOM 725 C CA . LEU A 1 92 ? -13.034 11.028 0.619 1 94.23 92 LEU A CA 1
ATOM 726 C C . LEU A 1 92 ? -14.295 10.409 1.213 1 94.23 92 LEU A C 1
ATOM 728 O O . LEU A 1 92 ? -14.577 9.23 0.989 1 94.23 92 LEU A O 1
ATOM 732 N N . MET A 1 93 ? -15.036 11.193 1.913 1 96.55 93 MET A N 1
ATOM 733 C CA . MET A 1 93 ? -16.198 10.668 2.624 1 96.55 93 MET A CA 1
ATOM 734 C C . MET A 1 93 ? -17.351 10.402 1.662 1 96.55 93 MET A C 1
ATOM 736 O O . MET A 1 93 ? -18.346 9.778 2.036 1 96.55 93 MET A O 1
ATOM 740 N N . GLU A 1 94 ? -17.18 10.833 0.445 1 95.23 94 GLU A N 1
ATOM 741 C CA . GLU A 1 94 ? -18.149 10.485 -0.59 1 95.23 94 GLU A CA 1
ATOM 742 C C . GLU A 1 94 ? -17.952 9.05 -1.07 1 95.23 94 GLU A C 1
ATOM 744 O O . GLU A 1 94 ? -18.843 8.471 -1.696 1 95.23 94 GLU A O 1
ATOM 749 N N . GLU A 1 95 ? -16.816 8.51 -0.774 1 96.06 95 GLU A N 1
ATOM 750 C CA . GLU A 1 95 ? -16.478 7.185 -1.284 1 96.06 95 GLU A CA 1
ATOM 751 C C . GLU A 1 95 ? -16.26 6.194 -0.145 1 96.06 95 GLU A C 1
ATOM 753 O O . GLU A 1 95 ? -16.394 4.983 -0.334 1 96.06 95 GLU A O 1
ATOM 758 N N . TYR A 1 96 ? -15.996 6.705 1.054 1 97.41 96 TYR A N 1
ATOM 759 C CA . TYR A 1 96 ? -15.638 5.834 2.168 1 97.41 96 TYR A CA 1
ATOM 760 C C . TYR A 1 96 ? -16.458 6.169 3.408 1 97.41 96 TYR A C 1
ATOM 762 O O . TYR A 1 96 ? -16.728 7.341 3.684 1 97.41 96 TYR A O 1
ATOM 770 N N . LYS A 1 97 ? -16.813 5.134 4.134 1 96.59 97 LYS A N 1
ATOM 771 C CA . LYS A 1 97 ? -17.518 5.305 5.401 1 96.59 97 LYS A CA 1
ATOM 772 C C . LYS A 1 97 ? -16.56 5.734 6.509 1 96.59 97 LYS A C 1
ATOM 774 O O . LYS A 1 97 ? -16.898 6.586 7.334 1 96.59 97 LYS A O 1
ATOM 779 N N . ASP A 1 98 ? -15.471 5.066 6.475 1 96.68 98 ASP A N 1
ATOM 780 C CA . ASP A 1 98 ? -14.379 5.344 7.402 1 96.68 98 ASP A CA 1
ATOM 781 C C . ASP A 1 98 ? -13.05 5.481 6.661 1 96.68 98 ASP A C 1
ATOM 783 O O . ASP A 1 98 ? -12.798 4.762 5.692 1 96.68 98 ASP A O 1
ATOM 787 N N . PHE A 1 99 ? -12.309 6.396 7.151 1 98.14 99 PHE A N 1
ATOM 788 C CA . PHE A 1 99 ? -10.997 6.602 6.55 1 98.14 99 PHE A CA 1
ATOM 789 C C . PHE A 1 99 ? -10.011 7.145 7.577 1 98.14 99 PHE A C 1
ATOM 791 O O . PHE A 1 99 ? -10.149 8.281 8.038 1 98.14 99 PHE A O 1
ATOM 798 N N . ILE A 1 100 ? -8.997 6.369 7.906 1 98.58 100 ILE A N 1
ATOM 799 C CA . ILE A 1 100 ? -8.027 6.707 8.942 1 98.58 100 ILE A CA 1
ATOM 800 C C . ILE A 1 100 ? -6.616 6.674 8.358 1 98.58 100 ILE A C 1
ATOM 802 O O . ILE A 1 100 ? -6.251 5.729 7.655 1 98.58 100 ILE A O 1
ATOM 806 N N . VAL A 1 101 ? -5.884 7.698 8.647 1 98.08 101 VAL A N 1
ATOM 807 C CA . VAL A 1 101 ? -4.493 7.776 8.213 1 98.08 101 VAL A CA 1
ATOM 808 C C . VAL A 1 101 ? -3.573 7.824 9.431 1 98.08 101 VAL A C 1
ATOM 810 O O . VAL A 1 101 ? -3.753 8.66 10.32 1 98.08 101 VAL A O 1
ATOM 813 N N . THR A 1 102 ? -2.633 6.944 9.475 1 97.94 102 THR A N 1
ATOM 814 C CA . THR A 1 102 ? -1.625 6.939 10.529 1 97.94 102 THR A CA 1
ATOM 815 C C . THR A 1 102 ? -0.227 7.106 9.94 1 97.94 102 THR A C 1
ATOM 817 O O . THR A 1 102 ? 0.1 6.496 8.921 1 97.94 102 THR A O 1
ATOM 820 N N . MET A 1 103 ? 0.508 7.946 10.545 1 95.81 103 MET A N 1
ATOM 821 C CA . MET A 1 103 ? 1.914 8.119 10.189 1 95.81 103 MET A CA 1
ATOM 822 C C . MET A 1 103 ? 2.817 7.816 11.38 1 95.81 103 MET A C 1
ATOM 824 O O . MET A 1 103 ? 2.531 8.232 12.504 1 95.81 103 MET A O 1
ATOM 828 N N . HIS A 1 104 ? 3.831 7.146 11.168 1 94.38 104 HIS A N 1
ATOM 829 C CA . HIS A 1 104 ? 4.822 7.006 12.23 1 94.38 104 HIS A CA 1
ATOM 830 C C . HIS A 1 104 ? 6.229 6.874 11.658 1 94.38 104 HIS A C 1
ATOM 832 O O . HIS A 1 104 ? 6.397 6.518 10.489 1 94.38 104 HIS A O 1
ATOM 838 N N . VAL A 1 105 ? 7.194 7.186 12.45 1 92.96 105 VAL A N 1
ATOM 839 C CA . VAL A 1 105 ? 8.598 7.165 12.053 1 92.96 105 VAL A CA 1
ATOM 840 C C . VAL A 1 105 ? 9.397 6.298 13.024 1 92.96 105 VAL A C 1
ATOM 842 O O . VAL A 1 105 ? 9.246 6.42 14.242 1 92.96 105 VAL A O 1
ATOM 845 N N . GLU A 1 106 ? 10.073 5.446 12.432 1 90.97 106 GLU A N 1
ATOM 846 C CA . GLU A 1 106 ? 10.993 4.622 13.21 1 90.97 106 GLU A CA 1
ATOM 847 C C . GLU A 1 106 ? 12.417 4.727 12.672 1 90.97 106 GLU A C 1
ATOM 849 O O . GLU A 1 106 ? 12.625 4.805 11.46 1 90.97 106 GLU A O 1
ATOM 854 N N . THR A 1 107 ? 13.308 4.705 13.601 1 86.83 107 THR A N 1
ATOM 855 C CA . THR A 1 107 ? 14.715 4.744 13.219 1 86.83 107 THR A CA 1
ATOM 856 C C . THR A 1 107 ? 15.358 3.369 13.38 1 86.83 107 THR A C 1
ATOM 858 O O . THR A 1 107 ? 15.257 2.752 14.442 1 86.83 107 THR A O 1
ATOM 861 N N . LYS A 1 108 ? 15.778 2.877 12.272 1 79.79 108 LYS A N 1
ATOM 862 C CA . LYS A 1 108 ? 16.557 1.642 12.278 1 79.79 108 LYS A CA 1
ATOM 863 C C . LYS A 1 108 ? 18.014 1.908 11.909 1 79.79 108 LYS A C 1
ATOM 865 O O . LYS A 1 108 ? 18.344 2.056 10.731 1 79.79 108 LYS A O 1
ATOM 870 N N . GLY A 1 109 ? 18.915 1.906 12.984 1 80.06 109 GLY A N 1
ATOM 871 C CA . GLY A 1 109 ? 20.287 2.318 12.735 1 80.06 109 GLY A CA 1
ATOM 872 C C . GLY A 1 109 ? 20.407 3.769 12.31 1 80.06 109 GLY A C 1
ATOM 873 O O . GLY A 1 109 ? 19.988 4.671 13.037 1 80.06 109 GLY A O 1
ATOM 874 N N . ASN A 1 110 ? 20.932 3.948 11.038 1 80.42 110 ASN A N 1
ATOM 875 C CA . ASN A 1 110 ? 21.123 5.299 10.521 1 80.42 110 ASN A CA 1
ATOM 876 C C . ASN A 1 110 ? 20.055 5.662 9.493 1 80.42 110 ASN A C 1
ATOM 878 O O . ASN A 1 110 ? 20.184 6.662 8.784 1 80.42 110 ASN A O 1
ATOM 882 N N . ILE A 1 111 ? 19.062 4.78 9.474 1 84.93 111 ILE A N 1
ATOM 883 C CA . ILE A 1 111 ? 18.031 4.995 8.465 1 84.93 111 ILE A CA 1
ATOM 884 C C . ILE A 1 111 ? 16.685 5.233 9.146 1 84.93 111 ILE A C 1
ATOM 886 O O . ILE A 1 111 ? 16.31 4.502 10.066 1 84.93 111 ILE A O 1
ATOM 890 N N . ASP A 1 112 ? 16.062 6.258 8.813 1 89.88 112 ASP A N 1
ATOM 891 C CA . ASP A 1 112 ? 14.697 6.495 9.271 1 89.88 112 ASP A CA 1
ATOM 892 C C . ASP A 1 112 ? 13.681 5.886 8.307 1 89.88 112 ASP A C 1
ATOM 894 O O . ASP A 1 112 ? 13.832 5.995 7.089 1 89.88 112 ASP A O 1
ATOM 898 N N . MET A 1 113 ? 12.694 5.225 8.916 1 92.6 113 MET A N 1
ATOM 899 C CA . MET A 1 113 ? 11.603 4.657 8.13 1 92.6 113 MET A CA 1
ATOM 900 C C . MET A 1 113 ? 10.296 5.393 8.401 1 92.6 113 MET A C 1
ATOM 902 O O . MET A 1 113 ? 9.871 5.51 9.552 1 92.6 113 MET A O 1
ATOM 906 N N . VAL A 1 114 ? 9.754 5.946 7.356 1 94.17 114 VAL A N 1
ATOM 907 C CA . VAL A 1 114 ? 8.434 6.561 7.457 1 94.17 114 VAL A CA 1
ATOM 908 C C . VAL A 1 114 ? 7.364 5.562 7.023 1 94.17 114 VAL A C 1
ATOM 910 O O . VAL A 1 114 ? 7.422 5.022 5.916 1 94.17 114 VAL A O 1
ATOM 913 N N . THR A 1 115 ? 6.437 5.336 7.904 1 96.67 115 THR A N 1
ATOM 914 C CA . THR A 1 115 ? 5.36 4.397 7.61 1 96.67 115 THR A CA 1
ATOM 915 C C . THR A 1 115 ? 4.014 5.115 7.565 1 96.67 115 THR A C 1
ATOM 917 O O . THR A 1 115 ? 3.633 5.792 8.522 1 96.67 115 THR A O 1
ATOM 920 N N . TRP A 1 116 ? 3.301 4.991 6.408 1 97.53 116 TRP A N 1
ATOM 921 C CA . TRP A 1 116 ? 1.919 5.435 6.26 1 97.53 116 TRP A CA 1
ATOM 922 C C . TRP A 1 116 ? 0.962 4.249 6.275 1 97.53 116 TRP A C 1
ATOM 924 O O . TRP A 1 116 ? 1.189 3.251 5.587 1 97.53 116 TRP A O 1
ATOM 934 N N . THR A 1 117 ? -0.051 4.345 7.062 1 98.6 117 THR A N 1
ATOM 935 C CA . THR A 1 117 ? -1.099 3.331 7.114 1 98.6 117 THR A CA 1
ATOM 936 C C . THR A 1 117 ? -2.462 3.947 6.813 1 98.6 117 THR A C 1
ATOM 938 O O . THR A 1 117 ? -2.852 4.939 7.432 1 98.6 117 THR A O 1
ATOM 941 N N . LEU A 1 118 ? -3.178 3.38 5.884 1 98.61 118 LEU A N 1
ATOM 942 C CA . LEU A 1 118 ? -4.557 3.747 5.581 1 98.61 118 LEU A CA 1
ATOM 943 C C . LEU A 1 118 ? -5.517 2.635 5.991 1 98.61 118 LEU A C 1
ATOM 945 O O . LEU A 1 118 ? -5.384 1.496 5.538 1 98.61 118 LEU A O 1
ATOM 949 N N . GLU A 1 119 ? -6.366 2.924 6.839 1 98.38 119 GLU A N 1
ATOM 950 C CA . GLU A 1 119 ? -7.487 2.046 7.159 1 98.38 119 GLU A CA 1
ATOM 951 C C . GLU A 1 119 ? -8.809 2.643 6.685 1 98.38 119 GLU A C 1
ATOM 953 O O . GLU A 1 119 ? -9.084 3.821 6.922 1 98.38 119 GLU A O 1
ATOM 958 N N . TYR A 1 120 ? -9.625 1.777 6.02 1 97.89 120 TYR A N 1
ATOM 959 C CA . TYR A 1 120 ? -10.805 2.357 5.387 1 97.89 120 TYR A CA 1
ATOM 960 C C . TYR A 1 120 ? -11.91 1.318 5.239 1 97.89 120 TYR A C 1
ATOM 962 O O . TYR A 1 120 ? -11.653 0.114 5.31 1 97.89 120 TYR A O 1
ATOM 970 N N . GLU A 1 121 ? -13.046 1.814 5.13 1 97.01 121 GLU A N 1
ATOM 971 C CA . GLU A 1 121 ? -14.229 1.065 4.715 1 97.01 121 GLU A CA 1
ATOM 972 C C . GLU A 1 121 ? -14.938 1.752 3.552 1 97.01 121 GLU A C 1
ATOM 974 O O . GLU A 1 121 ? -15.373 2.899 3.673 1 97.01 121 GLU A O 1
ATOM 979 N N . MET A 1 122 ? -15.025 1.04 2.474 1 96.45 122 MET A N 1
ATOM 980 C CA . MET A 1 122 ? -15.675 1.582 1.284 1 96.45 122 MET A CA 1
ATOM 981 C C . MET A 1 122 ? -17.185 1.666 1.48 1 96.45 122 MET A C 1
ATOM 983 O O . MET A 1 122 ? -17.77 0.848 2.192 1 96.45 122 MET A O 1
ATOM 987 N N . LEU A 1 123 ? -17.83 2.641 0.802 1 96.32 123 LEU A N 1
ATOM 988 C CA . LEU A 1 123 ? -19.279 2.791 0.896 1 96.32 123 LEU A CA 1
ATOM 989 C C . LEU A 1 123 ? -19.99 1.63 0.21 1 96.32 123 LEU A C 1
ATOM 991 O O . LEU A 1 123 ? -21.066 1.212 0.644 1 96.32 123 LEU A O 1
ATOM 995 N N . ASN A 1 124 ? -19.385 1.185 -0.9 1 93.72 124 ASN A N 1
ATOM 996 C CA . ASN A 1 124 ? -19.922 0.057 -1.653 1 93.72 124 ASN A CA 1
ATOM 997 C C . ASN A 1 124 ? -18.849 -0.607 -2.511 1 93.72 124 ASN A C 1
ATOM 999 O O . ASN A 1 124 ? -17.698 -0.166 -2.525 1 93.72 124 ASN A O 1
ATOM 1003 N N . GLU A 1 125 ? -19.176 -1.602 -3.255 1 88.47 125 GLU A N 1
ATOM 1004 C CA . GLU A 1 125 ? -18.211 -2.425 -3.978 1 88.47 125 GLU A CA 1
ATOM 1005 C C . GLU A 1 125 ? -17.723 -1.721 -5.241 1 88.47 125 GLU A C 1
ATOM 1007 O O . GLU A 1 125 ? -16.735 -2.138 -5.848 1 88.47 125 GLU A O 1
ATOM 1012 N N . ASP A 1 126 ? -18.338 -0.627 -5.587 1 90.97 126 ASP A N 1
ATOM 1013 C CA . ASP A 1 126 ? -17.965 0.09 -6.802 1 90.97 126 ASP A CA 1
ATOM 1014 C C . ASP A 1 126 ? -16.849 1.095 -6.527 1 90.97 126 ASP A C 1
ATOM 1016 O O . ASP A 1 126 ? -16.271 1.66 -7.458 1 90.97 126 ASP A O 1
ATOM 1020 N N . VAL A 1 127 ? -16.61 1.302 -5.265 1 92.73 127 VAL A N 1
ATOM 1021 C CA . VAL A 1 127 ? -15.545 2.21 -4.851 1 92.73 127 VAL A CA 1
ATOM 1022 C C . VAL A 1 127 ? -14.212 1.466 -4.828 1 92.73 127 VAL A C 1
ATOM 1024 O O . VAL A 1 127 ? -14.137 0.326 -4.362 1 92.73 127 VAL A O 1
ATOM 1027 N N . SER A 1 128 ? -13.219 2.039 -5.396 1 91.97 128 SER A N 1
ATOM 1028 C CA . SER A 1 128 ? -11.907 1.404 -5.471 1 91.97 128 SER A CA 1
ATOM 1029 C C . SER A 1 128 ? -11.144 1.555 -4.159 1 91.97 128 SER A C 1
ATOM 1031 O O . SER A 1 128 ? -11.357 2.517 -3.419 1 91.97 128 SER A O 1
ATOM 1033 N N . HIS A 1 129 ? -10.263 0.609 -3.899 1 95.46 129 HIS A N 1
ATOM 1034 C CA . HIS A 1 129 ? -9.306 0.791 -2.813 1 95.46 129 HIS A CA 1
ATOM 1035 C C . HIS A 1 129 ? -8.435 2.021 -3.046 1 95.46 129 HIS A C 1
ATOM 1037 O O . HIS A 1 129 ? -8.134 2.365 -4.191 1 95.46 129 HIS A O 1
ATOM 1043 N N . PRO A 1 130 ? -8.047 2.673 -2.015 1 96.76 130 PRO A N 1
ATOM 1044 C CA . PRO A 1 130 ? -7.377 3.964 -2.186 1 96.76 130 PRO A CA 1
ATOM 1045 C C . PRO A 1 130 ? -5.872 3.823 -2.401 1 96.76 130 PRO A C 1
ATOM 1047 O O . PRO A 1 130 ? -5.083 4.503 -1.738 1 96.76 130 PRO A O 1
ATOM 1050 N N . VAL A 1 131 ? -5.46 3.099 -3.397 1 97.16 131 VAL A N 1
ATOM 1051 C CA . VAL A 1 131 ? -4.052 2.836 -3.674 1 97.16 131 VAL A CA 1
ATOM 1052 C C . VAL A 1 131 ? -3.372 4.116 -4.156 1 97.16 131 VAL A C 1
ATOM 1054 O O . VAL A 1 131 ? -2.223 4.388 -3.799 1 97.16 131 VAL A O 1
ATOM 1057 N N . SER A 1 132 ? -4.09 4.856 -4.939 1 96.34 132 SER A N 1
ATOM 1058 C CA . SER A 1 132 ? -3.527 6.112 -5.424 1 96.34 132 SER A CA 1
ATOM 1059 C C . SER A 1 132 ? -3.28 7.086 -4.277 1 96.34 132 SER A C 1
ATOM 1061 O O . SER A 1 132 ? -2.372 7.917 -4.346 1 96.34 132 SER A O 1
ATOM 1063 N N . PHE A 1 133 ? -4.075 7.005 -3.253 1 97.1 133 PHE A N 1
ATOM 1064 C CA . PHE A 1 133 ? -3.868 7.874 -2.1 1 97.1 133 PHE A CA 1
ATOM 1065 C C . PHE A 1 133 ? -2.623 7.457 -1.325 1 97.1 133 PHE A C 1
ATOM 1067 O O . PHE A 1 133 ? -1.916 8.303 -0.774 1 97.1 133 PHE A O 1
ATOM 1074 N N . LEU A 1 134 ? -2.379 6.157 -1.317 1 98.06 134 LEU A N 1
ATOM 1075 C CA . LEU A 1 134 ? -1.121 5.693 -0.74 1 98.06 134 LEU A CA 1
ATOM 1076 C C . LEU A 1 134 ? 0.07 6.267 -1.5 1 98.06 134 LEU A C 1
ATOM 1078 O O . LEU A 1 134 ? 1.034 6.733 -0.889 1 98.06 134 LEU A O 1
ATOM 1082 N N . ALA A 1 135 ? -0.022 6.273 -2.775 1 96.95 135 ALA A N 1
ATOM 1083 C CA . ALA A 1 135 ? 1.012 6.866 -3.619 1 96.95 135 ALA A CA 1
ATOM 1084 C C . ALA A 1 135 ? 1.191 8.349 -3.305 1 96.95 135 ALA A C 1
ATOM 1086 O O . ALA A 1 135 ? 2.314 8.86 -3.311 1 96.95 135 ALA A O 1
ATOM 1087 N N . PHE A 1 136 ? 0.112 8.984 -3.065 1 96.9 136 PHE A N 1
ATOM 1088 C CA . PHE A 1 136 ? 0.143 10.397 -2.706 1 96.9 136 PHE A CA 1
ATOM 1089 C C . PHE A 1 136 ? 1.019 10.624 -1.48 1 96.9 136 PHE A C 1
ATOM 1091 O O . PHE A 1 136 ? 1.861 11.525 -1.469 1 96.9 136 PHE A O 1
ATOM 1098 N N . PHE A 1 137 ? 0.892 9.828 -0.479 1 96.48 137 PHE A N 1
ATOM 1099 C CA . PHE A 1 137 ? 1.652 10.017 0.751 1 96.48 137 PHE A CA 1
ATOM 1100 C C . PHE A 1 137 ? 3.122 9.678 0.538 1 96.48 137 PHE A C 1
ATOM 1102 O O . PHE A 1 137 ? 4.001 10.29 1.149 1 96.48 137 PHE A O 1
ATOM 1109 N N . ILE A 1 138 ? 3.371 8.746 -0.33 1 95.78 138 ILE A N 1
ATOM 1110 C CA . ILE A 1 138 ? 4.754 8.48 -0.712 1 95.78 138 ILE A CA 1
ATOM 1111 C C . ILE A 1 138 ? 5.358 9.724 -1.361 1 95.78 138 ILE A C 1
ATOM 1113 O O . ILE A 1 138 ? 6.468 10.135 -1.014 1 95.78 138 ILE A O 1
ATOM 1117 N N . ASP A 1 139 ? 4.579 10.301 -2.223 1 94.36 139 ASP A N 1
ATOM 1118 C CA . ASP A 1 139 ? 5.037 11.508 -2.903 1 94.36 139 ASP A CA 1
ATOM 1119 C C . ASP A 1 139 ? 5.255 12.648 -1.911 1 94.36 139 ASP A C 1
ATOM 1121 O O . ASP A 1 139 ? 6.194 13.433 -2.056 1 94.36 139 ASP A O 1
ATOM 1125 N N . VAL A 1 140 ? 4.353 12.77 -0.989 1 93.62 140 VAL A N 1
ATOM 1126 C CA . VAL A 1 140 ? 4.498 13.782 0.052 1 93.62 140 VAL A CA 1
ATOM 1127 C C . VAL A 1 140 ? 5.817 13.577 0.793 1 93.62 140 VAL A C 1
ATOM 1129 O O . VAL A 1 140 ? 6.579 14.526 0.991 1 93.62 140 VAL A O 1
ATOM 1132 N N . THR A 1 141 ? 6.101 12.362 1.169 1 92.69 141 THR A N 1
ATOM 1133 C CA . THR A 1 141 ? 7.318 12.04 1.905 1 92.69 141 THR A CA 1
ATOM 1134 C C . THR A 1 141 ? 8.556 12.378 1.079 1 92.69 141 THR A C 1
ATOM 1136 O O . THR A 1 141 ? 9.488 13.012 1.578 1 92.69 141 THR A O 1
ATOM 1139 N N . LYS A 1 142 ? 8.543 12.021 -0.148 1 90.13 142 LYS A N 1
ATOM 1140 C CA . LYS A 1 142 ? 9.658 12.314 -1.045 1 90.13 142 LYS A CA 1
ATOM 1141 C C . LYS A 1 142 ? 9.839 13.818 -1.224 1 90.13 142 LYS A C 1
ATOM 1143 O O . LYS A 1 142 ? 10.968 14.312 -1.265 1 90.13 142 LYS A O 1
ATOM 1148 N N . GLY A 1 143 ? 8.681 14.441 -1.44 1 89.59 143 GLY A N 1
ATOM 1149 C CA . GLY A 1 143 ? 8.729 15.885 -1.604 1 89.59 143 GLY A CA 1
ATOM 1150 C C . GLY A 1 143 ? 9.35 16.6 -0.419 1 89.59 143 GLY A C 1
ATOM 1151 O O . GLY A 1 143 ? 10.142 17.528 -0.593 1 89.59 143 GLY A O 1
ATOM 1152 N N . ILE A 1 144 ? 8.984 16.189 0.703 1 88.77 144 ILE A N 1
ATOM 1153 C CA . ILE A 1 144 ? 9.53 16.785 1.918 1 88.77 144 ILE A CA 1
ATOM 1154 C C . ILE A 1 144 ? 11.024 16.485 2.013 1 88.77 144 ILE A C 1
ATOM 1156 O O . ILE A 1 144 ? 11.817 17.359 2.37 1 88.77 144 ILE A O 1
ATOM 1160 N N . GLU A 1 145 ? 11.437 15.315 1.684 1 86.69 145 GLU A N 1
ATOM 1161 C CA . GLU A 1 145 ? 12.834 14.9 1.765 1 86.69 145 GLU A CA 1
ATOM 1162 C C . GLU A 1 145 ? 13.708 15.712 0.813 1 86.69 145 GLU A C 1
ATOM 1164 O O . GLU A 1 145 ? 14.834 16.079 1.156 1 86.69 145 GLU A O 1
ATOM 1169 N N . THR A 1 146 ? 13.225 15.939 -0.36 1 84.34 146 THR A N 1
ATOM 1170 C CA . THR A 1 146 ? 14.032 16.563 -1.403 1 84.34 146 THR A CA 1
ATOM 1171 C C . THR A 1 146 ? 14.072 18.077 -1.222 1 84.34 146 THR A C 1
ATOM 1173 O O . THR A 1 146 ? 14.948 18.75 -1.77 1 84.34 146 THR A O 1
ATOM 1176 N N . ASN A 1 147 ? 13.132 18.618 -0.585 1 76.93 147 ASN A N 1
ATOM 1177 C CA . ASN A 1 147 ? 13.06 20.072 -0.481 1 76.93 147 ASN A CA 1
ATOM 1178 C C . ASN A 1 147 ? 13.482 20.556 0.903 1 76.93 147 ASN A C 1
ATOM 1180 O O . ASN A 1 147 ? 13.449 21.756 1.182 1 76.93 147 ASN A O 1
ATOM 1184 N N . LYS A 1 148 ? 13.891 19.695 1.764 1 64.53 148 LYS A N 1
ATOM 1185 C CA . LYS A 1 148 ? 14.494 20.152 3.012 1 64.53 148 LYS A CA 1
ATOM 1186 C C . LYS A 1 148 ? 15.954 20.545 2.806 1 64.53 148 LYS A C 1
ATOM 1188 O O . LYS A 1 148 ? 16.62 20.029 1.906 1 64.53 148 LYS A O 1
ATOM 1193 N N . MET B 1 1 ? 16.456 9.987 -1.094 1 70.25 1 MET B N 1
ATOM 1194 C CA . MET B 1 1 ? 15.509 9.026 -0.535 1 70.25 1 MET B CA 1
ATOM 1195 C C . MET B 1 1 ? 16.099 7.62 -0.53 1 70.25 1 MET B C 1
ATOM 1197 O O . MET B 1 1 ? 16.978 7.308 -1.336 1 70.25 1 MET B O 1
ATOM 1201 N N . GLY B 1 2 ? 15.801 6.846 0.539 1 80.65 2 GLY B N 1
ATOM 1202 C CA . GLY B 1 2 ? 16.228 5.456 0.533 1 80.65 2 GLY B CA 1
ATOM 1203 C C . GLY B 1 2 ? 15.673 4.666 -0.637 1 80.65 2 GLY B C 1
ATOM 1204 O O . GLY B 1 2 ? 14.703 5.085 -1.271 1 80.65 2 GLY B O 1
ATOM 1205 N N . LEU B 1 3 ? 16.323 3.672 -0.954 1 89.77 3 LEU B N 1
ATOM 1206 C CA . LEU B 1 3 ? 15.991 2.891 -2.141 1 89.77 3 LEU B CA 1
ATOM 1207 C C . LEU B 1 3 ? 15.107 1.702 -1.78 1 89.77 3 LEU B C 1
ATOM 1209 O O . LEU B 1 3 ? 14.485 1.097 -2.656 1 89.77 3 LEU B O 1
ATOM 1213 N N . ALA B 1 4 ? 14.975 1.441 -0.537 1 92.96 4 ALA B N 1
ATOM 1214 C CA . ALA B 1 4 ? 14.212 0.267 -0.119 1 92.96 4 ALA B CA 1
ATOM 1215 C C . ALA B 1 4 ? 12.84 0.667 0.415 1 92.96 4 ALA B C 1
ATOM 1217 O O . ALA B 1 4 ? 12.659 1.783 0.908 1 92.96 4 ALA B O 1
ATOM 1218 N N . GLY B 1 5 ? 11.901 -0.191 0.305 1 95.44 5 GLY B N 1
ATOM 1219 C CA . GLY B 1 5 ? 10.566 0.068 0.822 1 95.44 5 GLY B CA 1
ATOM 1220 C C . GLY B 1 5 ? 9.733 -1.19 0.98 1 95.44 5 GLY B C 1
ATOM 1221 O O . GLY B 1 5 ? 10.199 -2.291 0.681 1 95.44 5 GLY B O 1
ATOM 1222 N N . LYS B 1 6 ? 8.683 -1.042 1.637 1 97.63 6 LYS B N 1
ATOM 1223 C CA . LYS B 1 6 ? 7.708 -2.102 1.88 1 97.63 6 LYS B CA 1
ATOM 1224 C C . LYS B 1 6 ? 6.283 -1.595 1.673 1 97.63 6 LYS B C 1
ATOM 1226 O O . LYS B 1 6 ? 5.921 -0.527 2.171 1 97.63 6 LYS B O 1
ATOM 1231 N N . LEU B 1 7 ? 5.453 -2.294 0.842 1 98.57 7 LEU B N 1
ATOM 1232 C CA . LEU B 1 7 ? 4.041 -1.992 0.632 1 98.57 7 LEU B CA 1
ATOM 1233 C C . LEU B 1 7 ? 3.164 -3.158 1.073 1 98.57 7 LEU B C 1
ATOM 1235 O O . LEU B 1 7 ? 3.5 -4.32 0.832 1 98.57 7 LEU B O 1
ATOM 1239 N N . ILE B 1 8 ? 2.012 -2.87 1.68 1 98.72 8 ILE B N 1
ATOM 1240 C CA . ILE B 1 8 ? 1.124 -3.919 2.17 1 98.72 8 ILE B CA 1
ATOM 1241 C C . ILE B 1 8 ? -0.324 -3.564 1.843 1 98.72 8 ILE B C 1
ATOM 1243 O O . ILE B 1 8 ? -0.741 -2.415 2.01 1 98.72 8 ILE B O 1
ATOM 1247 N N . ALA B 1 9 ? -1.017 -4.46 1.317 1 98.28 9 ALA B N 1
ATOM 1248 C CA . ALA B 1 9 ? -2.467 -4.374 1.166 1 98.28 9 ALA B CA 1
ATOM 1249 C C . ALA B 1 9 ? -3.162 -5.528 1.883 1 98.28 9 ALA B C 1
ATOM 1251 O O . ALA B 1 9 ? -2.824 -6.695 1.668 1 98.28 9 ALA B O 1
ATOM 1252 N N . GLN B 1 10 ? -4.033 -5.269 2.782 1 96.98 10 GLN B N 1
ATOM 1253 C CA . GLN B 1 10 ? -4.897 -6.24 3.445 1 96.98 10 GLN B CA 1
ATOM 1254 C C . GLN B 1 10 ? -6.363 -6.003 3.091 1 96.98 10 GLN B C 1
ATOM 1256 O O . GLN B 1 10 ? -6.923 -4.953 3.413 1 96.98 10 GLN B O 1
ATOM 1261 N N . ILE B 1 11 ? -6.956 -6.956 2.447 1 94.32 11 ILE B N 1
ATOM 1262 C CA . ILE B 1 11 ? -8.325 -6.75 1.986 1 94.32 11 ILE B CA 1
ATOM 1263 C C . ILE B 1 11 ? -9.196 -7.93 2.411 1 94.32 11 ILE B C 1
ATOM 1265 O O . ILE B 1 11 ? -8.702 -9.049 2.57 1 94.32 11 ILE B O 1
ATOM 1269 N N . GLU B 1 12 ? -10.427 -7.676 2.61 1 92.2 12 GLU B N 1
ATOM 1270 C CA . GLU B 1 12 ? -11.399 -8.71 2.953 1 92.2 12 GLU B CA 1
ATOM 1271 C C . GLU B 1 12 ? -11.707 -9.599 1.751 1 92.2 12 GLU B C 1
ATOM 1273 O O . GLU B 1 12 ? -11.798 -9.114 0.621 1 92.2 12 GLU B O 1
ATOM 1278 N N . PHE B 1 13 ? -11.867 -10.882 2.075 1 88.13 13 PHE B N 1
ATOM 1279 C CA . PHE B 1 13 ? -12.221 -11.886 1.078 1 88.13 13 PHE B CA 1
ATOM 1280 C C . PHE B 1 13 ? -13.389 -12.739 1.559 1 88.13 13 PHE B C 1
ATOM 1282 O O . PHE B 1 13 ? -13.286 -13.422 2.58 1 88.13 13 PHE B O 1
ATOM 1289 N N . LYS B 1 14 ? -14.552 -12.79 1.018 1 80.64 14 LYS B N 1
ATOM 1290 C CA . LYS B 1 14 ? -15.786 -13.386 1.524 1 80.64 14 LYS B CA 1
ATOM 1291 C C . LYS B 1 14 ? -15.886 -14.857 1.133 1 80.64 14 LYS B C 1
ATOM 1293 O O . LYS B 1 14 ? -16.675 -15.607 1.712 1 80.64 14 LYS B O 1
ATOM 1298 N N . HIS B 1 15 ? -15.149 -15.381 0.277 1 70.32 15 HIS B N 1
ATOM 1299 C CA . HIS B 1 15 ? -15.443 -16.707 -0.254 1 70.32 15 HIS B CA 1
ATOM 1300 C C . HIS B 1 15 ? -14.49 -17.752 0.316 1 70.32 15 HIS B C 1
ATOM 1302 O O . HIS B 1 15 ? -14.328 -18.83 -0.26 1 70.32 15 HIS B O 1
ATOM 1308 N N . GLY B 1 16 ? -13.951 -17.497 1.466 1 66.53 16 GLY B N 1
ATOM 1309 C CA . GLY B 1 16 ? -13.152 -18.484 2.174 1 66.53 16 GLY B CA 1
ATOM 1310 C C . GLY B 1 16 ? -11.667 -18.369 1.885 1 66.53 16 GLY B C 1
ATOM 1311 O O . GLY B 1 16 ? -11.23 -18.604 0.756 1 66.53 16 GLY B O 1
ATOM 1312 N N . GLY B 1 17 ? -10.877 -17.984 2.763 1 65.51 17 GLY B N 1
ATOM 1313 C CA . GLY B 1 17 ? -9.438 -17.772 2.752 1 65.51 17 GLY B CA 1
ATOM 1314 C C . GLY B 1 17 ? -8.656 -19.008 2.352 1 65.51 17 GLY B C 1
ATOM 1315 O O . GLY B 1 17 ? -7.611 -18.906 1.706 1 65.51 17 GLY B O 1
ATOM 1316 N N . ASP B 1 18 ? -9.25 -20.18 2.61 1 69.52 18 ASP B N 1
ATOM 1317 C CA . ASP B 1 18 ? -8.58 -21.427 2.253 1 69.52 18 ASP B CA 1
ATOM 1318 C C . ASP B 1 18 ? -8.528 -21.609 0.738 1 69.52 18 ASP B C 1
ATOM 1320 O O . ASP B 1 18 ? -7.519 -22.064 0.196 1 69.52 18 ASP B O 1
ATOM 1324 N N . VAL B 1 19 ? -9.513 -21.232 0.225 1 68.79 19 VAL B N 1
ATOM 1325 C CA . VAL B 1 19 ? -9.623 -21.393 -1.221 1 68.79 19 VAL B CA 1
ATOM 1326 C C . VAL B 1 19 ? -8.583 -20.52 -1.919 1 68.79 19 VAL B C 1
ATOM 1328 O O . VAL B 1 19 ? -7.914 -20.967 -2.853 1 68.79 19 VAL B O 1
ATOM 1331 N N . PHE B 1 20 ? -8.352 -19.413 -1.42 1 78.48 20 PHE B N 1
ATOM 1332 C CA . PHE B 1 20 ? -7.402 -18.481 -2.016 1 78.48 20 PHE B CA 1
ATOM 1333 C C . PHE B 1 20 ? -5.975 -18.995 -1.869 1 78.48 20 PHE B C 1
ATOM 1335 O O . PHE B 1 20 ? -5.212 -19.012 -2.838 1 78.48 20 PHE B O 1
ATOM 1342 N N . HIS B 1 21 ? -5.772 -19.484 -0.707 1 81.57 21 HIS B N 1
ATOM 1343 C CA . HIS B 1 21 ? -4.43 -19.986 -0.436 1 81.57 21 HIS B CA 1
ATOM 1344 C C . HIS B 1 21 ? -4.13 -21.232 -1.262 1 81.57 21 HIS B C 1
ATOM 1346 O O . HIS B 1 21 ? -3.045 -21.357 -1.834 1 81.57 21 HIS B O 1
ATOM 1352 N N . GLU B 1 22 ? -5.078 -22.097 -1.39 1 80.33 22 GLU B N 1
ATOM 1353 C CA . GLU B 1 22 ? -4.902 -23.33 -2.152 1 80.33 22 GLU B CA 1
ATOM 1354 C C . GLU B 1 22 ? -4.702 -23.039 -3.636 1 80.33 22 GLU B C 1
ATOM 1356 O O . GLU B 1 22 ? -3.902 -23.699 -4.301 1 80.33 22 GLU B O 1
ATOM 1361 N N . LEU B 1 23 ? -5.355 -22.074 -4.06 1 81.48 23 LEU B N 1
ATOM 1362 C CA . LEU B 1 23 ? -5.254 -21.684 -5.462 1 81.48 23 LEU B CA 1
ATOM 1363 C C . LEU B 1 23 ? -3.855 -21.169 -5.784 1 81.48 23 LEU B C 1
ATOM 1365 O O . LEU B 1 23 ? -3.222 -21.633 -6.735 1 81.48 23 LEU B O 1
ATOM 1369 N N . ILE B 1 24 ? -3.336 -20.341 -5.002 1 82.71 24 ILE B N 1
ATOM 1370 C CA . ILE B 1 24 ? -2.044 -19.716 -5.263 1 82.71 24 ILE B CA 1
ATOM 1371 C C . ILE B 1 24 ? -0.927 -20.735 -5.056 1 82.71 24 ILE B C 1
ATOM 1373 O O . ILE B 1 24 ? 0.068 -20.732 -5.785 1 82.71 24 ILE B O 1
ATOM 1377 N N . LYS B 1 25 ? -1.17 -21.546 -4.154 1 82.4 25 LYS B N 1
ATOM 1378 C CA . LYS B 1 25 ? -0.139 -22.517 -3.801 1 82.4 25 LYS B CA 1
ATOM 1379 C C . LYS B 1 25 ? -0.115 -23.678 -4.791 1 82.4 25 LYS B C 1
ATOM 1381 O O . LYS B 1 25 ? 0.937 -24.006 -5.344 1 82.4 25 LYS B O 1
ATOM 1386 N N . HIS B 1 26 ? -1.339 -24.278 -5.054 1 81.38 26 HIS B N 1
ATOM 1387 C CA . HIS B 1 26 ? -1.365 -25.574 -5.722 1 81.38 26 HIS B CA 1
ATOM 1388 C C . HIS B 1 26 ? -1.748 -25.429 -7.191 1 81.38 26 HIS B C 1
ATOM 1390 O O . HIS B 1 26 ? -1.357 -26.252 -8.023 1 81.38 26 HIS B O 1
ATOM 1396 N N . LYS B 1 27 ? -2.495 -24.421 -7.441 1 84.15 27 LYS B N 1
ATOM 1397 C CA . LYS B 1 27 ? -3.027 -24.37 -8.799 1 84.15 27 LYS B CA 1
ATOM 1398 C C . LYS B 1 27 ? -2.926 -22.961 -9.377 1 84.15 27 LYS B C 1
ATOM 1400 O O . LYS B 1 27 ? -3.907 -22.426 -9.897 1 84.15 27 LYS B O 1
ATOM 1405 N N . PRO B 1 28 ? -1.746 -22.475 -9.25 1 81.68 28 PRO B N 1
ATOM 1406 C CA . PRO B 1 28 ? -1.628 -21.104 -9.753 1 81.68 28 PRO B CA 1
ATOM 1407 C C . PRO B 1 28 ? -1.921 -20.997 -11.248 1 81.68 28 PRO B C 1
ATOM 1409 O O . PRO B 1 28 ? -2.333 -19.937 -11.726 1 81.68 28 PRO B O 1
ATOM 1412 N N . HIS B 1 29 ? -1.81 -22.079 -11.988 1 83.2 29 HIS B N 1
ATOM 1413 C CA . HIS B 1 29 ? -2.098 -22.117 -13.417 1 83.2 29 HIS B CA 1
ATOM 1414 C C . HIS B 1 29 ? -3.59 -21.943 -13.683 1 83.2 29 HIS B C 1
ATOM 1416 O O . HIS B 1 29 ? -3.993 -21.638 -14.808 1 83.2 29 HIS B O 1
ATOM 1422 N N . HIS B 1 30 ? -4.43 -22.118 -12.637 1 85.29 30 HIS B N 1
ATOM 1423 C CA . HIS B 1 30 ? -5.864 -21.901 -12.788 1 85.29 30 HIS B CA 1
ATOM 1424 C C . HIS B 1 30 ? -6.209 -20.417 -12.702 1 85.29 30 HIS B C 1
ATOM 1426 O O . HIS B 1 30 ? -7.294 -20.003 -13.115 1 85.29 30 HIS B O 1
ATOM 1432 N N . ILE B 1 31 ? -5.312 -19.605 -12.239 1 87.6 31 ILE B N 1
ATOM 1433 C CA . ILE B 1 31 ? -5.568 -18.176 -12.1 1 87.6 31 ILE B CA 1
ATOM 1434 C C . ILE B 1 31 ? -5.756 -17.549 -13.48 1 87.6 31 ILE B C 1
ATOM 1436 O O . ILE B 1 31 ? -6.615 -16.683 -13.663 1 87.6 31 ILE B O 1
ATOM 1440 N N . SER B 1 32 ? -4.978 -18.007 -14.404 1 88.21 32 SER B N 1
ATOM 1441 C CA . SER B 1 32 ? -5.049 -17.462 -15.756 1 88.21 32 SER B CA 1
ATOM 1442 C C . SER B 1 32 ? -6.4 -17.755 -16.399 1 88.21 32 SER B C 1
ATOM 1444 O O . SER B 1 32 ? -6.861 -17.001 -17.258 1 88.21 32 SER B O 1
ATOM 1446 N N . ASN B 1 33 ? -7.055 -18.829 -15.93 1 89.95 33 ASN B N 1
ATOM 1447 C CA . ASN B 1 33 ? -8.388 -19.155 -16.426 1 89.95 33 ASN B CA 1
ATOM 1448 C C . ASN B 1 33 ? -9.455 -18.269 -15.789 1 89.95 33 ASN B C 1
ATOM 1450 O O . ASN B 1 33 ? -10.459 -17.944 -16.424 1 89.95 33 ASN B O 1
ATOM 1454 N N . THR B 1 34 ? -9.217 -17.934 -14.59 1 88.49 34 THR B N 1
ATOM 1455 C CA . THR B 1 34 ? -10.191 -17.183 -13.806 1 88.49 34 THR B CA 1
ATOM 1456 C C . THR B 1 34 ? -10.147 -15.701 -14.166 1 88.49 34 THR B C 1
ATOM 1458 O O . THR B 1 34 ? -11.189 -15.053 -14.281 1 88.49 34 THR B O 1
ATOM 1461 N N . ILE B 1 35 ? -8.942 -15.182 -14.346 1 92.06 35 ILE B N 1
ATOM 1462 C CA . ILE B 1 35 ? -8.775 -13.76 -14.626 1 92.06 35 ILE B CA 1
ATOM 1463 C C . ILE B 1 35 ? -7.8 -13.573 -15.785 1 92.06 35 ILE B C 1
ATOM 1465 O O . ILE B 1 35 ? -6.78 -12.893 -15.644 1 92.06 35 ILE B O 1
ATOM 1469 N N . PRO B 1 36 ? -8.06 -13.946 -16.963 1 92.6 36 PRO B N 1
ATOM 1470 C CA . PRO B 1 36 ? -7.139 -13.952 -18.102 1 92.6 36 PRO B CA 1
ATOM 1471 C C . PRO B 1 36 ? -6.703 -12.548 -18.516 1 92.6 36 PRO B C 1
ATOM 1473 O O . PRO B 1 36 ? -5.67 -12.386 -19.171 1 92.6 36 PRO B O 1
ATOM 1476 N N . HIS B 1 37 ? -7.488 -11.552 -18.208 1 92.92 37 HIS B N 1
ATOM 1477 C CA . HIS B 1 37 ? -7.134 -10.185 -18.573 1 92.92 37 HIS B CA 1
ATOM 1478 C C . HIS B 1 37 ? -6.016 -9.649 -17.685 1 92.92 37 HIS B C 1
ATOM 1480 O O . HIS B 1 37 ? -5.343 -8.68 -18.044 1 92.92 37 HIS B O 1
ATOM 1486 N N . LEU B 1 38 ? -5.739 -10.294 -16.58 1 94.72 38 LEU B N 1
ATOM 1487 C CA . LEU B 1 38 ? -4.685 -9.882 -15.66 1 94.72 38 LEU B CA 1
ATOM 1488 C C . LEU B 1 38 ? -3.509 -10.852 -15.71 1 94.72 38 LEU B C 1
ATOM 1490 O O . LEU B 1 38 ? -2.351 -10.432 -15.684 1 94.72 38 LEU B O 1
ATOM 1494 N N . VAL B 1 39 ? -3.834 -12.102 -15.695 1 95.78 39 VAL B N 1
ATOM 1495 C CA . VAL B 1 39 ? -2.834 -13.164 -15.714 1 95.78 39 VAL B CA 1
ATOM 1496 C C . VAL B 1 39 ? -3.092 -14.095 -16.896 1 95.78 39 VAL B C 1
ATOM 1498 O O . VAL B 1 39 ? -4.136 -14.748 -16.963 1 95.78 39 VAL B O 1
ATOM 1501 N N . GLN B 1 40 ? -2.148 -14.189 -17.737 1 95.22 40 GLN B N 1
ATOM 1502 C CA . GLN B 1 40 ? -2.357 -14.94 -18.97 1 95.22 40 GLN B CA 1
ATOM 1503 C C . GLN B 1 40 ? -1.764 -16.343 -18.867 1 95.22 40 GLN B C 1
ATOM 1505 O O . GLN B 1 40 ? -2.136 -17.237 -19.628 1 95.22 40 GLN B O 1
ATOM 1510 N N . GLY B 1 41 ? -0.754 -16.427 -17.946 1 93.06 41 GLY B N 1
ATOM 1511 C CA . GLY B 1 41 ? -0.178 -17.759 -17.856 1 93.06 41 GLY B CA 1
ATOM 1512 C C . GLY B 1 41 ? 0.697 -17.95 -16.632 1 93.06 41 GLY B C 1
ATOM 1513 O O . GLY B 1 41 ? 1.245 -16.984 -16.098 1 93.06 41 GLY B O 1
ATOM 1514 N N . CYS B 1 42 ? 0.834 -19.198 -16.247 1 93.37 42 CYS B N 1
ATOM 1515 C CA . CYS B 1 42 ? 1.706 -19.663 -15.174 1 93.37 4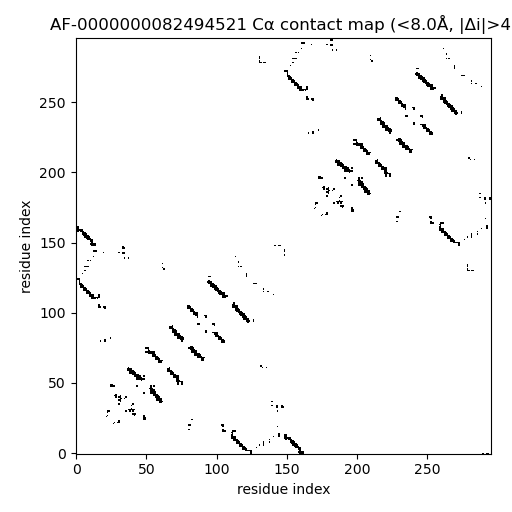2 CYS B CA 1
ATOM 1516 C C . CYS B 1 42 ? 2.313 -21.019 -15.514 1 93.37 42 CYS B C 1
ATOM 1518 O O . CYS B 1 42 ? 1.593 -22.007 -15.66 1 93.37 42 CYS B O 1
ATOM 1520 N N . ASP B 1 43 ? 3.622 -21.018 -15.623 1 93.72 43 ASP B N 1
ATOM 1521 C CA . ASP B 1 43 ? 4.302 -22.258 -15.984 1 93.72 43 ASP B CA 1
ATOM 1522 C C . ASP B 1 43 ? 5.333 -22.647 -14.926 1 93.72 43 ASP B C 1
ATOM 1524 O O . ASP B 1 43 ? 6.037 -21.787 -14.392 1 93.72 43 ASP B O 1
ATOM 1528 N N . LEU B 1 44 ? 5.421 -23.935 -14.76 1 93.52 44 LEU B N 1
ATOM 1529 C CA . LEU B 1 44 ? 6.477 -24.459 -13.9 1 93.52 44 LEU B CA 1
ATOM 1530 C C . LEU B 1 44 ? 7.797 -24.556 -14.657 1 93.52 44 LEU B C 1
ATOM 1532 O O . LEU B 1 44 ? 7.858 -25.156 -15.733 1 93.52 44 LEU B O 1
ATOM 1536 N N . HIS B 1 45 ? 8.768 -23.892 -14.183 1 94.61 45 HIS B N 1
ATOM 1537 C CA . HIS B 1 45 ? 10.089 -23.975 -14.796 1 94.61 45 HIS B CA 1
ATOM 1538 C C . HIS B 1 45 ? 10.914 -25.098 -14.178 1 94.61 45 HIS B C 1
ATOM 1540 O O . HIS B 1 45 ? 11.571 -25.858 -14.893 1 94.61 45 HIS B O 1
ATOM 1546 N N . GLU B 1 46 ? 10.914 -25.202 -12.881 1 95.88 46 GLU B N 1
ATOM 1547 C CA . GLU B 1 46 ? 11.636 -26.222 -12.126 1 95.88 46 GLU B CA 1
ATOM 1548 C C . GLU B 1 46 ? 10.906 -26.569 -10.831 1 95.88 46 GLU B C 1
ATOM 1550 O O . GLU B 1 46 ? 10.368 -25.687 -10.16 1 95.88 46 GLU B O 1
ATOM 1555 N N . GLY B 1 47 ? 10.867 -27.911 -10.505 1 95.18 47 GLY B N 1
ATOM 1556 C CA . GLY B 1 47 ? 10.272 -28.341 -9.25 1 95.18 47 GLY B CA 1
ATOM 1557 C C . GLY B 1 47 ? 8.812 -28.731 -9.385 1 95.18 47 GLY B C 1
ATOM 1558 O O . GLY B 1 47 ? 8.419 -29.352 -10.374 1 95.18 47 GLY B O 1
ATOM 1559 N N . GLU B 1 48 ? 8.083 -28.484 -8.238 1 93.62 48 GLU B N 1
ATOM 1560 C CA . GLU B 1 48 ? 6.666 -28.816 -8.117 1 93.62 48 GLU B CA 1
ATOM 1561 C C . GLU B 1 48 ? 5.875 -27.653 -7.527 1 93.62 48 GLU B C 1
ATOM 1563 O O . GLU B 1 48 ? 6.332 -26.997 -6.589 1 93.62 48 GLU B O 1
ATOM 1568 N N . PHE B 1 49 ? 4.726 -27.464 -8.131 1 88.97 49 PHE B N 1
ATOM 1569 C CA . PHE B 1 49 ? 3.884 -26.413 -7.571 1 88.97 49 PHE B CA 1
ATOM 1570 C C . PHE B 1 49 ? 3.653 -26.64 -6.082 1 88.97 49 PHE B C 1
ATOM 1572 O O . PHE B 1 49 ? 3.412 -27.77 -5.651 1 88.97 49 PHE B O 1
ATOM 1579 N N . GLY B 1 50 ? 3.799 -25.586 -5.361 1 88.82 50 GLY B N 1
ATOM 1580 C CA . GLY B 1 50 ? 3.487 -25.666 -3.943 1 88.82 50 GLY B CA 1
ATOM 1581 C C . GLY B 1 50 ? 4.651 -26.158 -3.103 1 88.82 50 GLY B C 1
ATOM 1582 O O . GLY B 1 50 ? 4.487 -26.452 -1.917 1 88.82 50 GLY B O 1
ATOM 1583 N N . LYS B 1 51 ? 5.772 -26.273 -3.66 1 93.64 51 LYS B N 1
ATOM 1584 C CA . LYS B 1 51 ? 6.939 -26.732 -2.912 1 93.64 51 LYS B CA 1
ATOM 1585 C C . LYS B 1 51 ? 8.02 -25.656 -2.863 1 93.64 51 LYS B C 1
ATOM 1587 O O . LYS B 1 51 ? 8.295 -24.999 -3.87 1 93.64 51 LYS B O 1
ATOM 1592 N N . VAL B 1 52 ? 8.554 -25.553 -1.643 1 96.2 52 VAL B N 1
ATOM 1593 C CA . VAL B 1 52 ? 9.656 -24.616 -1.454 1 96.2 52 VAL B CA 1
ATOM 1594 C C . VAL B 1 52 ? 10.814 -24.987 -2.378 1 96.2 52 VAL B C 1
ATOM 1596 O O . VAL B 1 52 ? 11.149 -26.165 -2.522 1 96.2 52 VAL B O 1
ATOM 1599 N N . GLY B 1 53 ? 11.391 -23.976 -3.011 1 97.08 53 GLY B N 1
ATOM 1600 C CA . GLY B 1 53 ? 12.52 -24.205 -3.898 1 97.08 53 GLY B CA 1
ATOM 1601 C C . GLY B 1 53 ? 12.123 -24.288 -5.36 1 97.08 53 GLY B C 1
ATOM 1602 O O . GLY B 1 53 ? 12.978 -24.221 -6.245 1 97.08 53 GLY B O 1
ATOM 1603 N N . SER B 1 54 ? 10.794 -24.43 -5.682 1 96.55 54 SER B N 1
ATOM 1604 C CA . SER B 1 54 ? 10.31 -24.486 -7.058 1 96.55 54 SER B CA 1
ATOM 1605 C C . SER B 1 54 ? 10.396 -23.12 -7.731 1 96.55 54 SER B C 1
ATOM 1607 O O . SER B 1 54 ? 10.317 -22.087 -7.062 1 96.55 54 SER B O 1
ATOM 1609 N N . LYS B 1 55 ? 10.602 -23.134 -8.997 1 97.37 55 LYS B N 1
ATOM 1610 C CA . LYS B 1 55 ? 10.642 -21.923 -9.813 1 97.37 55 LYS B CA 1
ATOM 1611 C C . LYS B 1 55 ? 9.462 -21.872 -10.778 1 97.37 55 LYS B C 1
ATOM 1613 O O . LYS B 1 55 ? 9.213 -22.83 -11.514 1 97.37 55 LYS B O 1
ATOM 1618 N N . ILE B 1 56 ? 8.767 -20.763 -10.738 1 96.09 56 ILE B N 1
ATOM 1619 C CA . ILE B 1 56 ? 7.548 -20.585 -11.519 1 96.09 56 ILE B CA 1
ATOM 1620 C C . ILE B 1 56 ? 7.681 -19.351 -12.409 1 96.09 56 ILE B C 1
ATOM 1622 O O . ILE B 1 56 ? 8.242 -18.335 -11.991 1 96.09 56 ILE B O 1
ATOM 1626 N N . CYS B 1 57 ? 7.084 -19.44 -13.659 1 96.65 57 CYS B N 1
ATOM 1627 C CA . CYS B 1 57 ? 7.078 -18.319 -14.591 1 96.65 57 CYS B CA 1
ATOM 1628 C C . CYS B 1 57 ? 5.665 -17.784 -14.792 1 96.65 57 CYS B C 1
ATOM 1630 O O . CYS B 1 57 ? 4.753 -18.539 -15.132 1 96.65 57 CYS B O 1
ATOM 1632 N N . TRP B 1 58 ? 5.554 -16.514 -14.677 1 96.19 58 TRP B N 1
ATOM 1633 C CA . TRP B 1 58 ? 4.257 -15.862 -14.83 1 96.19 58 TRP B CA 1
ATOM 1634 C C . TRP B 1 58 ? 4.237 -14.975 -16.071 1 96.19 58 TRP B C 1
ATOM 1636 O O . TRP B 1 58 ? 5.227 -14.309 -16.382 1 96.19 58 TRP B O 1
ATOM 1646 N N . THR B 1 59 ? 3.127 -14.966 -16.758 1 97.03 59 THR B N 1
ATOM 1647 C CA . THR B 1 59 ? 2.787 -13.967 -17.765 1 97.03 59 THR B CA 1
ATOM 1648 C C . THR B 1 59 ? 1.554 -13.172 -17.343 1 97.03 59 THR B C 1
ATOM 1650 O O . THR B 1 59 ? 0.5 -13.749 -17.071 1 97.03 59 THR B O 1
ATOM 1653 N N . TYR B 1 60 ? 1.668 -11.869 -17.281 1 97.01 60 TYR B N 1
ATOM 1654 C CA . TYR B 1 60 ? 0.587 -11.056 -16.735 1 97.01 60 TYR B CA 1
ATOM 1655 C C . TYR B 1 60 ? 0.572 -9.671 -17.37 1 97.01 60 TYR B C 1
ATOM 1657 O O . TYR B 1 60 ? 1.558 -9.25 -17.981 1 97.01 60 TYR B O 1
ATOM 1665 N N . THR B 1 61 ? -0.505 -8.959 -17.242 1 97.16 61 THR B N 1
ATOM 1666 C CA . THR B 1 61 ? -0.638 -7.596 -17.744 1 97.16 61 THR B CA 1
ATOM 1667 C C . THR B 1 61 ? -0.614 -6.591 -16.596 1 97.16 61 THR B C 1
ATOM 1669 O O . THR B 1 61 ? -1.445 -6.66 -15.688 1 97.16 61 THR B O 1
ATOM 1672 N N . HIS B 1 62 ? 0.311 -5.736 -16.629 1 94.76 62 HIS B N 1
ATOM 1673 C CA . HIS B 1 62 ? 0.443 -4.674 -15.638 1 94.76 62 HIS B CA 1
ATOM 1674 C C . HIS B 1 62 ? 0.618 -3.315 -16.307 1 94.76 62 HIS B C 1
ATOM 1676 O O . HIS B 1 62 ? 1.5 -3.143 -17.151 1 94.76 62 HIS B O 1
ATOM 1682 N N . ASP B 1 63 ? -0.208 -2.386 -15.915 1 92.7 63 ASP B N 1
ATOM 1683 C CA . ASP B 1 63 ? -0.203 -1.041 -16.482 1 92.7 63 ASP B CA 1
ATOM 1684 C C . ASP B 1 63 ? -0.285 -1.087 -18.006 1 92.7 63 ASP B C 1
ATOM 1686 O O . ASP B 1 63 ? 0.482 -0.411 -18.695 1 92.7 63 ASP B O 1
ATOM 1690 N N . GLY B 1 64 ? -1.042 -1.967 -18.494 1 93.15 64 GLY B N 1
ATOM 1691 C CA . GLY B 1 64 ? -1.369 -2.041 -19.909 1 93.15 64 GLY B CA 1
ATOM 1692 C C . GLY B 1 64 ? -0.333 -2.795 -20.722 1 93.15 64 GLY B C 1
ATOM 1693 O O . GLY B 1 64 ? -0.473 -2.934 -21.939 1 93.15 64 GLY B O 1
ATOM 1694 N N . LYS B 1 65 ? 0.676 -3.302 -20.141 1 95.73 65 LYS B N 1
ATOM 1695 C CA . LYS B 1 65 ? 1.731 -4.025 -20.845 1 95.73 65 LYS B CA 1
ATOM 1696 C C . LYS B 1 65 ? 1.832 -5.466 -20.354 1 95.73 65 LYS B C 1
ATOM 1698 O O . LYS B 1 65 ? 1.773 -5.723 -19.149 1 95.73 65 LYS B O 1
ATOM 1703 N N . VAL B 1 66 ? 2.036 -6.357 -21.305 1 96.67 66 VAL B N 1
ATOM 1704 C CA . VAL B 1 66 ? 2.284 -7.755 -20.967 1 96.67 66 VAL B CA 1
ATOM 1705 C C . VAL B 1 66 ? 3.69 -7.905 -20.389 1 96.67 66 VAL B C 1
ATOM 1707 O O . VAL B 1 66 ? 4.663 -7.424 -20.974 1 96.67 66 VAL B O 1
ATOM 1710 N N . ARG B 1 67 ? 3.806 -8.561 -19.25 1 96.66 67 ARG B N 1
ATOM 1711 C CA . ARG B 1 67 ? 5.06 -8.727 -18.524 1 96.66 67 ARG B CA 1
ATOM 1712 C C . ARG B 1 67 ? 5.3 -10.192 -18.174 1 96.66 67 ARG B C 1
ATOM 1714 O O . ARG B 1 67 ? 4.372 -11.003 -18.203 1 96.66 67 ARG B O 1
ATOM 1721 N N . LYS B 1 68 ? 6.563 -10.406 -17.91 1 96.65 68 LYS B N 1
ATOM 1722 C CA . LYS B 1 68 ? 6.96 -11.743 -17.476 1 96.65 68 LYS B CA 1
ATOM 1723 C C . LYS B 1 68 ? 7.791 -11.683 -16.198 1 96.65 68 LYS B C 1
ATOM 1725 O O . LYS B 1 68 ? 8.514 -10.711 -15.967 1 96.65 68 LYS B O 1
ATOM 1730 N N . ALA B 1 69 ? 7.621 -12.748 -15.405 1 96.54 69 ALA B N 1
ATOM 1731 C CA . ALA B 1 69 ? 8.419 -12.863 -14.186 1 96.54 69 ALA B CA 1
ATOM 1732 C C . ALA B 1 69 ? 8.721 -14.324 -13.864 1 96.54 69 ALA B C 1
ATOM 1734 O O . ALA B 1 69 ? 7.842 -15.183 -13.966 1 96.54 69 ALA B O 1
ATOM 1735 N N . LYS B 1 70 ? 9.967 -14.643 -13.558 1 97.46 70 LYS B N 1
ATOM 1736 C CA . LYS B 1 70 ? 10.369 -15.91 -12.954 1 97.46 70 LYS B CA 1
ATOM 1737 C C . LYS B 1 70 ? 10.616 -15.751 -11.457 1 97.46 70 LYS B C 1
ATOM 1739 O O . LYS B 1 70 ? 11.41 -14.906 -11.039 1 97.46 70 LYS B O 1
ATOM 1744 N N . VAL B 1 71 ? 9.906 -16.608 -10.706 1 97.29 71 VAL B N 1
ATOM 1745 C CA . VAL B 1 71 ? 10.007 -16.42 -9.263 1 97.29 71 VAL B CA 1
ATOM 1746 C C . VAL B 1 71 ? 10.369 -17.744 -8.593 1 97.29 71 VAL B C 1
ATOM 1748 O O . VAL B 1 71 ? 10.103 -18.816 -9.14 1 97.29 71 VAL B O 1
ATOM 1751 N N . LEU B 1 72 ? 11.046 -17.606 -7.465 1 98.04 72 LEU B N 1
ATOM 1752 C CA . LEU B 1 72 ? 11.361 -18.717 -6.574 1 98.04 72 LEU B CA 1
ATOM 1753 C C . LEU B 1 72 ? 10.373 -18.781 -5.414 1 98.04 72 LEU B C 1
ATOM 1755 O O . LEU B 1 72 ? 10.121 -17.771 -4.752 1 98.04 72 LEU B O 1
ATOM 1759 N N . ILE B 1 73 ? 9.766 -19.949 -5.236 1 96.79 73 ILE B N 1
ATOM 1760 C CA . ILE B 1 73 ? 9.02 -20.145 -3.998 1 96.79 73 ILE B CA 1
ATOM 1761 C C . ILE B 1 73 ? 9.991 -20.297 -2.829 1 96.79 73 ILE B C 1
ATOM 1763 O O . ILE B 1 73 ? 10.614 -21.348 -2.664 1 96.79 73 ILE B O 1
ATOM 1767 N N . GLU B 1 74 ? 10.035 -19.33 -2.059 1 97.44 74 GLU B N 1
ATOM 1768 C CA . GLU B 1 74 ? 11.056 -19.277 -1.017 1 97.44 74 GLU B CA 1
ATOM 1769 C C . GLU B 1 74 ? 10.547 -19.89 0.285 1 97.44 74 GLU B C 1
ATOM 1771 O O . GLU B 1 74 ? 11.308 -20.53 1.015 1 97.44 74 GLU B O 1
ATOM 1776 N N . THR B 1 75 ? 9.355 -19.626 0.68 1 97.19 75 THR B N 1
ATOM 1777 C CA . THR B 1 75 ? 8.788 -20.078 1.946 1 97.19 75 THR B CA 1
ATOM 1778 C C . THR B 1 75 ? 7.317 -20.445 1.78 1 97.19 75 THR B C 1
ATOM 1780 O O . THR B 1 75 ? 6.584 -19.779 1.044 1 97.19 75 THR B O 1
ATOM 1783 N N . ILE B 1 76 ? 6.93 -21.49 2.391 1 94.77 76 ILE B N 1
ATOM 1784 C CA . ILE B 1 76 ? 5.527 -21.854 2.55 1 94.77 76 ILE B CA 1
ATOM 1785 C C . ILE B 1 76 ? 5.241 -22.18 4.014 1 94.77 76 ILE B C 1
ATOM 1787 O O . ILE B 1 76 ? 5.92 -23.018 4.614 1 94.77 76 ILE B O 1
ATOM 1791 N N . GLU B 1 77 ? 4.363 -21.492 4.549 1 93.93 77 GLU B N 1
ATOM 1792 C CA . GLU B 1 77 ? 3.889 -21.781 5.9 1 93.93 77 GLU B CA 1
ATOM 1793 C C . GLU B 1 77 ? 2.419 -22.188 5.894 1 93.93 77 GLU B C 1
ATOM 1795 O O . GLU B 1 77 ? 1.533 -21.333 5.824 1 93.93 77 GLU B O 1
ATOM 1800 N N . GLU B 1 78 ? 2.141 -23.408 6.086 1 87.74 78 GLU B N 1
ATOM 1801 C CA . GLU B 1 78 ? 0.781 -23.931 5.994 1 87.74 78 GLU B CA 1
ATOM 1802 C C . GLU B 1 78 ? -0.107 -23.356 7.093 1 87.74 78 GLU B C 1
ATOM 1804 O O . GLU B 1 78 ? -1.253 -22.98 6.84 1 87.74 78 GLU B O 1
ATOM 1809 N N . GLU B 1 79 ? 0.393 -23.255 8.322 1 86.88 79 GLU B N 1
ATOM 1810 C CA . GLU B 1 79 ? -0.393 -22.807 9.468 1 86.88 79 GLU B CA 1
ATOM 1811 C C . GLU B 1 79 ? -0.897 -21.381 9.267 1 86.88 79 GLU B C 1
ATOM 1813 O O . GLU B 1 79 ? -2.036 -21.064 9.618 1 86.88 79 GLU B O 1
ATOM 1818 N N . ASN B 1 80 ? -0.1 -20.58 8.625 1 86.56 80 ASN B N 1
ATOM 1819 C CA . ASN B 1 80 ? -0.455 -19.177 8.435 1 86.56 80 ASN B CA 1
ATOM 1820 C C . ASN B 1 80 ? -0.961 -18.913 7.02 1 86.56 80 ASN B C 1
ATOM 1822 O O . ASN B 1 80 ? -1.255 -17.771 6.665 1 86.56 80 ASN B O 1
ATOM 1826 N N . LYS B 1 81 ? -1.017 -19.976 6.267 1 91.58 81 LYS B N 1
ATOM 1827 C CA . LYS B 1 81 ? -1.396 -19.867 4.861 1 91.58 81 LYS B CA 1
ATOM 1828 C C . LYS B 1 81 ? -0.581 -18.788 4.154 1 91.58 81 LYS B C 1
ATOM 1830 O O . LYS B 1 81 ? -1.143 -17.911 3.494 1 91.58 81 LYS B O 1
ATOM 1835 N N . LEU B 1 82 ? 0.696 -18.878 4.341 1 94.84 82 LEU B N 1
ATOM 1836 C CA . LEU B 1 82 ? 1.651 -17.901 3.829 1 94.84 82 LEU B CA 1
ATOM 1837 C C . LEU B 1 82 ? 2.526 -18.515 2.741 1 94.84 82 LEU B C 1
ATOM 1839 O O . LEU B 1 82 ? 2.982 -19.653 2.874 1 94.84 82 LEU B O 1
ATOM 1843 N N . ILE B 1 83 ? 2.646 -17.808 1.623 1 95.43 83 ILE B N 1
ATOM 1844 C CA . ILE B 1 83 ? 3.604 -18.159 0.58 1 95.43 83 ILE B CA 1
ATOM 1845 C C . ILE B 1 83 ? 4.452 -16.94 0.227 1 95.43 83 ILE B C 1
ATOM 1847 O O . ILE B 1 83 ? 3.924 -15.84 0.044 1 95.43 83 ILE B O 1
ATOM 1851 N N . LYS B 1 84 ? 5.727 -17.095 0.157 1 97.16 84 LYS B N 1
ATOM 1852 C CA . LYS B 1 84 ? 6.671 -16.032 -0.176 1 97.16 84 LYS B CA 1
ATOM 1853 C C . LYS B 1 84 ? 7.406 -16.337 -1.478 1 97.16 84 LYS B C 1
ATOM 1855 O O . LYS B 1 84 ? 7.966 -17.423 -1.642 1 97.16 84 LYS B O 1
ATOM 1860 N N . PHE B 1 85 ? 7.431 -15.361 -2.393 1 97.52 85 PHE B N 1
ATOM 1861 C CA . PHE B 1 85 ? 8.093 -15.47 -3.687 1 97.52 85 PHE B CA 1
ATOM 1862 C C . PHE B 1 85 ? 9.237 -14.469 -3.796 1 97.52 85 PHE B C 1
ATOM 1864 O O . PHE B 1 85 ? 9.066 -13.287 -3.492 1 97.52 85 PHE B O 1
ATOM 1871 N N . LYS B 1 86 ? 10.311 -14.96 -4.231 1 98.16 86 LYS B N 1
ATOM 1872 C CA . LYS B 1 86 ? 11.419 -14.08 -4.59 1 98.16 86 LYS B CA 1
ATOM 1873 C C . LYS B 1 86 ? 11.585 -13.994 -6.105 1 98.16 86 LYS B C 1
ATOM 1875 O O . LYS B 1 86 ? 11.675 -15.02 -6.784 1 98.16 86 LYS B O 1
ATOM 1880 N N . THR B 1 87 ? 11.607 -12.79 -6.597 1 98.27 87 THR B N 1
ATOM 1881 C CA . THR B 1 87 ? 11.759 -12.612 -8.037 1 98.27 87 THR B CA 1
ATOM 1882 C C . THR B 1 87 ? 13.205 -12.851 -8.462 1 98.27 87 THR B C 1
ATOM 1884 O O . THR B 1 87 ? 14.13 -12.269 -7.891 1 98.27 87 THR B O 1
ATOM 1887 N N . LEU B 1 88 ? 13.354 -13.62 -9.475 1 97.96 88 LEU B N 1
ATOM 1888 C CA . LEU B 1 88 ? 14.682 -13.963 -9.971 1 97.96 88 LEU B CA 1
ATOM 1889 C C . LEU B 1 88 ? 14.989 -13.216 -11.265 1 97.96 88 LEU B C 1
ATOM 1891 O O . LEU B 1 88 ? 16.105 -12.727 -11.454 1 97.96 88 LEU B O 1
ATOM 1895 N N . GLU B 1 89 ? 13.984 -13.186 -12.152 1 97.36 89 GLU B N 1
ATOM 1896 C CA . GLU B 1 89 ? 14.14 -12.611 -13.484 1 97.36 89 GLU B CA 1
ATOM 1897 C C . GLU B 1 89 ? 12.846 -11.956 -13.958 1 97.36 89 GLU B C 1
ATOM 1899 O O . GLU B 1 89 ? 11.775 -12.212 -13.402 1 97.36 89 GLU B O 1
ATOM 1904 N N . GLY B 1 90 ? 13.094 -11.152 -15.098 1 96.53 90 GLY B N 1
ATOM 1905 C CA . GLY B 1 90 ? 11.929 -10.54 -15.715 1 96.53 90 GLY B CA 1
ATOM 1906 C C . GLY B 1 90 ? 11.966 -9.024 -15.688 1 96.53 90 GLY B C 1
ATOM 1907 O O . GLY B 1 90 ? 12.982 -8.429 -15.321 1 96.53 90 GLY B O 1
ATOM 1908 N N . ASP B 1 91 ? 10.811 -8.427 -16.008 1 95.78 91 ASP B N 1
ATOM 1909 C CA . ASP B 1 91 ? 10.738 -6.99 -16.257 1 95.78 91 ASP B CA 1
ATOM 1910 C C . ASP B 1 91 ? 10.982 -6.197 -14.975 1 95.78 91 ASP B C 1
ATOM 1912 O O . ASP B 1 91 ? 11.588 -5.124 -15.008 1 95.78 91 ASP B O 1
ATOM 1916 N N . LEU B 1 92 ? 10.611 -6.727 -13.852 1 94.37 92 LEU B N 1
ATOM 1917 C CA . LEU B 1 92 ? 10.756 -6.028 -12.58 1 94.37 92 LEU B CA 1
ATOM 1918 C C . LEU B 1 92 ? 12.227 -5.847 -12.223 1 94.37 92 LEU B C 1
ATOM 1920 O O . LEU B 1 92 ? 12.598 -4.861 -11.581 1 94.37 92 LEU B O 1
ATOM 1924 N N . MET B 1 93 ? 13.032 -6.745 -12.668 1 96.55 93 MET B N 1
ATOM 1925 C CA . MET B 1 93 ? 14.44 -6.728 -12.28 1 96.55 93 MET B CA 1
ATOM 1926 C C . MET B 1 93 ? 15.202 -5.653 -13.047 1 96.55 93 MET B C 1
ATOM 1928 O O . MET B 1 93 ? 16.351 -5.349 -12.721 1 96.55 93 MET B O 1
ATOM 1932 N N . GLU B 1 94 ? 14.548 -5.068 -14.008 1 95.29 94 GLU B N 1
ATOM 1933 C CA . GLU B 1 94 ? 15.128 -3.919 -14.696 1 95.29 94 GLU B CA 1
ATOM 1934 C C . GLU B 1 94 ? 15.013 -2.654 -13.851 1 95.29 94 GLU B C 1
ATOM 1936 O O . GLU B 1 94 ? 15.707 -1.667 -14.103 1 95.29 94 GLU B O 1
ATOM 1941 N N . GLU B 1 95 ? 14.164 -2.704 -12.884 1 96.07 95 GLU B N 1
ATOM 1942 C CA . GLU B 1 95 ? 13.89 -1.511 -12.089 1 96.07 95 GLU B CA 1
ATOM 1943 C C . GLU B 1 95 ? 14.25 -1.73 -10.622 1 96.07 95 GLU B C 1
ATOM 1945 O O . GLU B 1 95 ? 14.506 -0.771 -9.89 1 96.07 95 GLU B O 1
ATOM 1950 N N . TYR B 1 96 ? 14.344 -2.999 -10.207 1 97.43 96 TYR B N 1
ATOM 1951 C CA . TYR B 1 96 ? 14.546 -3.299 -8.795 1 97.4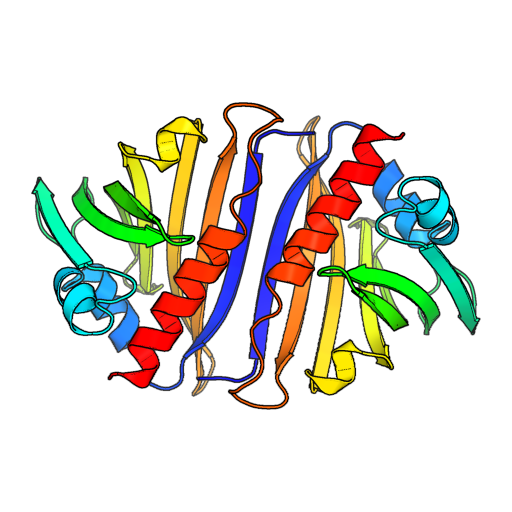3 96 TYR B CA 1
ATOM 1952 C C . TYR B 1 96 ? 15.68 -4.299 -8.606 1 97.43 96 TYR B C 1
ATOM 1954 O O . TYR B 1 96 ? 15.83 -5.234 -9.396 1 97.43 96 TYR B O 1
ATOM 1962 N N . LYS B 1 97 ? 16.434 -4.075 -7.557 1 96.62 97 LYS B N 1
ATOM 1963 C CA . LYS B 1 97 ? 17.501 -5.003 -7.194 1 96.62 97 LYS B CA 1
ATOM 1964 C C . LYS B 1 97 ? 16.938 -6.257 -6.533 1 96.62 97 LYS B C 1
ATOM 1966 O O . LYS B 1 97 ? 17.405 -7.367 -6.796 1 96.62 97 LYS B O 1
ATOM 1971 N N . ASP B 1 98 ? 16.026 -5.981 -5.681 1 96.78 98 ASP B N 1
ATOM 1972 C CA . ASP B 1 98 ? 15.297 -7.025 -4.968 1 96.78 98 ASP B CA 1
ATOM 1973 C C . ASP B 1 98 ? 13.79 -6.783 -5.03 1 96.78 98 ASP B C 1
ATOM 1975 O O . ASP B 1 98 ? 13.337 -5.639 -4.97 1 96.78 98 ASP B O 1
ATOM 1979 N N . PHE B 1 99 ? 13.124 -7.859 -5.17 1 98.14 99 PHE B N 1
ATOM 1980 C CA . PHE B 1 99 ? 11.669 -7.766 -5.203 1 98.14 99 PHE B CA 1
ATOM 1981 C C . PHE B 1 99 ? 11.032 -9.038 -4.657 1 98.14 99 PHE B C 1
ATOM 1983 O O . PHE B 1 99 ? 11.129 -10.101 -5.274 1 98.14 99 PHE B O 1
ATOM 1990 N N . ILE B 1 100 ? 10.339 -8.932 -3.527 1 98.58 100 ILE B N 1
ATOM 1991 C CA . ILE B 1 100 ? 9.758 -10.073 -2.829 1 98.58 100 ILE B CA 1
ATOM 1992 C C . ILE B 1 100 ? 8.258 -9.856 -2.644 1 98.58 100 ILE B C 1
ATOM 1994 O O . ILE B 1 100 ? 7.827 -8.777 -2.232 1 98.58 100 ILE B O 1
ATOM 1998 N N . VAL B 1 101 ? 7.526 -10.867 -2.967 1 98.06 101 VAL B N 1
ATOM 1999 C CA . VAL B 1 101 ? 6.078 -10.827 -2.786 1 98.06 101 VAL B CA 1
ATOM 2000 C C . VAL B 1 101 ? 5.652 -11.904 -1.791 1 98.06 101 VAL B C 1
ATOM 2002 O O . VAL B 1 101 ? 5.996 -13.078 -1.951 1 98.06 101 VAL B O 1
ATOM 2005 N N . THR B 1 102 ? 4.949 -11.514 -0.786 1 97.91 102 THR B N 1
ATOM 2006 C CA . THR B 1 102 ? 4.394 -12.452 0.185 1 97.91 102 THR B CA 1
ATOM 2007 C C . THR B 1 102 ? 2.871 -12.359 0.216 1 97.91 102 THR B C 1
ATOM 2009 O O . THR B 1 102 ? 2.31 -11.262 0.191 1 97.91 102 THR B O 1
ATOM 2012 N N . MET B 1 103 ? 2.265 -13.48 0.212 1 95.71 103 MET B N 1
ATOM 2013 C CA . MET B 1 103 ? 0.817 -13.565 0.375 1 95.71 103 MET B CA 1
ATOM 2014 C C . MET B 1 103 ? 0.456 -14.391 1.605 1 95.71 103 MET B C 1
ATOM 2016 O O . MET B 1 103 ? 1.051 -15.442 1.849 1 95.71 103 MET B O 1
ATOM 2020 N N . HIS B 1 104 ? -0.439 -13.971 2.318 1 94.26 104 HIS B N 1
ATOM 2021 C CA . HIS B 1 104 ? -0.958 -14.824 3.382 1 94.26 104 HIS B CA 1
ATOM 2022 C C . HIS B 1 104 ? -2.434 -14.544 3.642 1 94.26 104 HIS B C 1
ATOM 2024 O O . HIS B 1 104 ? -2.941 -13.479 3.282 1 94.26 104 HIS B O 1
ATOM 2030 N N . VAL B 1 105 ? -3.097 -15.483 4.232 1 92.83 105 VAL B N 1
ATOM 2031 C CA . VAL B 1 105 ? -4.526 -15.404 4.516 1 92.83 105 VAL B CA 1
ATOM 2032 C C . VAL B 1 105 ? -4.775 -15.676 5.998 1 92.83 105 VAL B C 1
ATOM 2034 O O . VAL B 1 105 ? -4.223 -16.623 6.563 1 92.83 105 VAL B O 1
ATOM 2037 N N . GLU B 1 106 ? -5.474 -14.797 6.524 1 91.03 106 GLU B N 1
ATOM 2038 C CA . GLU B 1 106 ? -5.91 -14.981 7.905 1 91.03 106 GLU B CA 1
ATOM 2039 C C . GLU B 1 106 ? -7.428 -14.886 8.022 1 91.03 106 GLU B C 1
ATOM 2041 O O . GLU B 1 106 ? -8.059 -14.077 7.338 1 91.03 106 GLU B O 1
ATOM 2046 N N . THR B 1 107 ? -7.914 -15.695 8.884 1 86.9 107 THR B N 1
ATOM 2047 C CA . THR B 1 107 ? -9.351 -15.671 9.133 1 86.9 107 THR B CA 1
ATOM 2048 C C . THR B 1 107 ? -9.659 -14.989 10.462 1 86.9 107 THR B C 1
ATOM 2050 O O . THR B 1 107 ? -9.096 -15.352 11.497 1 86.9 107 THR B O 1
ATOM 2053 N N . LYS B 1 108 ? -10.352 -13.917 10.325 1 80.11 108 LYS B N 1
ATOM 2054 C CA . LYS B 1 108 ? -10.861 -13.237 11.512 1 80.11 108 LYS B CA 1
ATOM 2055 C C . LYS B 1 108 ? -12.377 -13.382 11.621 1 80.11 108 LYS B C 1
ATOM 2057 O O . LYS B 1 108 ? -13.124 -12.66 10.957 1 80.11 108 LYS B O 1
ATOM 2062 N N . GLY B 1 109 ? -12.824 -14.339 12.545 1 80.12 109 GLY B N 1
ATOM 2063 C CA . GLY B 1 109 ? -14.243 -14.656 12.588 1 80.12 109 GLY B CA 1
ATOM 2064 C C . GLY B 1 109 ? -14.747 -15.307 11.313 1 80.12 109 GLY B C 1
ATOM 2065 O O . GLY B 1 109 ? -14.25 -16.36 10.909 1 80.12 109 GLY B O 1
ATOM 2066 N N . ASN B 1 110 ? -15.702 -14.573 10.642 1 80.42 110 ASN B N 1
ATOM 2067 C CA . ASN B 1 110 ? -16.285 -15.1 9.413 1 80.42 110 ASN B CA 1
ATOM 2068 C C . ASN B 1 110 ? -15.724 -14.398 8.18 1 80.42 110 ASN B C 1
ATOM 2070 O O . ASN B 1 110 ? -16.252 -14.553 7.077 1 80.42 110 ASN B O 1
ATOM 2074 N N . ILE B 1 111 ? -14.689 -13.642 8.476 1 84.76 111 ILE B N 1
ATOM 2075 C CA . ILE B 1 111 ? -14.128 -12.864 7.377 1 84.76 111 ILE B CA 1
ATOM 2076 C C . ILE B 1 111 ? -12.69 -13.304 7.114 1 84.76 111 ILE B C 1
ATOM 2078 O O . ILE B 1 111 ? -11.898 -13.449 8.049 1 84.76 111 ILE B O 1
ATOM 2082 N N . ASP B 1 112 ? -12.396 -13.615 5.941 1 89.73 112 ASP B N 1
ATOM 2083 C CA . ASP B 1 112 ? -11.017 -13.887 5.547 1 89.73 112 ASP B CA 1
ATOM 2084 C C . ASP B 1 112 ? -10.317 -12.613 5.081 1 89.73 112 ASP B C 1
ATOM 2086 O O . ASP B 1 112 ? -10.903 -11.806 4.357 1 89.73 112 ASP B O 1
ATOM 2090 N N . MET B 1 113 ? -9.086 -12.474 5.559 1 92.6 113 MET B N 1
ATOM 2091 C CA . MET B 1 113 ? -8.263 -11.344 5.138 1 92.6 113 MET B CA 1
ATOM 2092 C C . MET B 1 113 ? -7.086 -11.814 4.29 1 92.6 113 MET B C 1
ATOM 2094 O O . MET B 1 113 ? -6.303 -12.661 4.723 1 92.6 113 MET B O 1
ATOM 2098 N N . VAL B 1 114 ? -7.049 -11.327 3.084 1 94.08 114 VAL B N 1
ATOM 2099 C CA . VAL B 1 114 ? -5.901 -11.589 2.223 1 94.08 114 VAL B CA 1
ATOM 2100 C C . VAL B 1 114 ? -4.904 -10.437 2.325 1 94.08 114 VAL B C 1
ATOM 2102 O O . VAL B 1 114 ? -5.26 -9.279 2.097 1 94.08 114 VAL B O 1
ATOM 2105 N N . THR B 1 115 ? -3.708 -10.775 2.675 1 96.64 115 THR B N 1
ATOM 2106 C CA . THR B 1 115 ? -2.666 -9.764 2.812 1 96.64 115 THR B CA 1
ATOM 2107 C C . THR B 1 115 ? -1.558 -9.985 1.786 1 96.64 115 THR B C 1
ATOM 2109 O O . THR B 1 115 ? -0.985 -11.074 1.709 1 96.64 115 THR B O 1
ATOM 2112 N N . TRP B 1 116 ? -1.282 -8.944 0.963 1 97.47 116 TRP B N 1
ATOM 2113 C CA . TRP B 1 116 ? -0.133 -8.905 0.065 1 97.47 116 TRP B CA 1
ATOM 2114 C C . TRP B 1 116 ? 0.949 -7.976 0.605 1 97.47 116 TRP B C 1
ATOM 2116 O O . TRP B 1 116 ? 0.66 -6.85 1.018 1 97.47 116 TRP B O 1
ATOM 2126 N N . THR B 1 117 ? 2.14 -8.451 0.636 1 98.61 117 THR B N 1
ATOM 2127 C CA . THR B 1 117 ? 3.29 -7.649 1.038 1 98.61 117 THR B CA 1
ATOM 2128 C C . THR B 1 117 ? 4.337 -7.61 -0.071 1 98.61 117 THR B C 1
ATOM 2130 O O . THR B 1 117 ? 4.748 -8.654 -0.581 1 98.61 117 THR B O 1
ATOM 2133 N N . LEU B 1 118 ? 4.76 -6.432 -0.445 1 98.61 118 LEU B N 1
ATOM 2134 C CA . LEU B 1 118 ? 5.862 -6.224 -1.378 1 98.61 118 LEU B CA 1
ATOM 2135 C C . LEU B 1 118 ? 7.075 -5.636 -0.663 1 98.61 118 LEU B C 1
ATOM 2137 O O . LEU B 1 118 ? 6.98 -4.576 -0.041 1 98.61 118 LEU B O 1
ATOM 2141 N N . GLU B 1 119 ? 8.117 -6.313 -0.688 1 98.39 119 GLU B N 1
ATOM 2142 C CA . GLU B 1 119 ? 9.407 -5.787 -0.252 1 98.39 119 GLU B CA 1
ATOM 2143 C C . GLU B 1 119 ? 10.361 -5.617 -1.431 1 98.39 119 GLU B C 1
ATOM 2145 O O . GLU B 1 119 ? 10.498 -6.52 -2.259 1 98.39 119 GLU B O 1
ATOM 2150 N N . TYR B 1 120 ? 11.025 -4.431 -1.465 1 97.91 120 TYR B N 1
ATOM 2151 C CA . TYR B 1 120 ? 11.796 -4.155 -2.672 1 97.91 120 TYR B CA 1
ATOM 2152 C C . TYR B 1 120 ? 12.932 -3.181 -2.383 1 97.91 120 TYR B C 1
ATOM 2154 O O . TYR B 1 120 ? 12.914 -2.481 -1.368 1 97.91 120 TYR B O 1
ATOM 2162 N N . GLU B 1 121 ? 13.853 -3.234 -3.218 1 97.02 121 GLU B N 1
ATOM 2163 C CA . GLU B 1 121 ? 14.918 -2.24 -3.323 1 97.02 121 GLU B CA 1
ATOM 2164 C C . GLU B 1 121 ? 15.049 -1.721 -4.752 1 97.02 121 GLU B C 1
ATOM 2166 O O . GLU B 1 121 ? 15.309 -2.494 -5.677 1 97.02 121 GLU B O 1
ATOM 2171 N N . MET B 1 122 ? 14.866 -0.448 -4.881 1 96.43 122 MET B N 1
ATOM 2172 C CA . MET B 1 122 ? 14.957 0.177 -6.198 1 96.43 122 MET B CA 1
ATOM 2173 C C . MET B 1 122 ? 16.404 0.226 -6.678 1 96.43 122 MET B C 1
ATOM 2175 O O . MET B 1 122 ? 17.327 0.343 -5.87 1 96.43 122 MET B O 1
ATOM 2179 N N . LEU B 1 123 ? 16.602 0.179 -8.016 1 96.3 123 LEU B N 1
ATOM 2180 C CA . LEU B 1 123 ? 17.945 0.247 -8.58 1 96.3 123 LEU B CA 1
ATOM 2181 C C . LEU B 1 123 ? 18.548 1.634 -8.382 1 96.3 123 LEU B C 1
ATOM 2183 O O . LEU B 1 123 ? 19.76 1.769 -8.202 1 96.3 123 LEU B O 1
ATOM 2187 N N . ASN B 1 124 ? 17.678 2.632 -8.495 1 93.59 124 ASN B N 1
ATOM 2188 C CA . ASN B 1 124 ? 18.096 4.016 -8.301 1 93.59 124 ASN B CA 1
ATOM 2189 C C . ASN B 1 124 ? 16.917 4.912 -7.934 1 93.59 124 ASN B C 1
ATOM 2191 O O . ASN B 1 124 ? 15.778 4.447 -7.86 1 93.59 124 ASN B O 1
ATOM 2195 N N . GLU B 1 125 ? 17.121 6.167 -7.767 1 88.38 125 GLU B N 1
ATOM 2196 C CA . GLU B 1 125 ? 16.117 7.087 -7.242 1 88.38 125 GLU B CA 1
ATOM 2197 C C . GLU B 1 125 ? 15.1 7.464 -8.315 1 88.38 125 GLU B C 1
ATOM 2199 O O . GLU B 1 125 ? 14.045 8.023 -8.008 1 88.38 125 GLU B O 1
ATOM 2204 N N . ASP B 1 126 ? 15.357 7.102 -9.542 1 90.88 126 ASP B N 1
ATOM 2205 C CA . ASP B 1 126 ? 14.459 7.454 -10.638 1 90.88 126 ASP B CA 1
ATOM 2206 C C . ASP B 1 126 ? 13.365 6.403 -10.811 1 90.88 126 ASP B C 1
ATOM 2208 O O . ASP B 1 126 ? 12.41 6.61 -11.562 1 90.88 126 ASP B O 1
ATOM 2212 N N . VAL B 1 127 ? 13.555 5.308 -10.139 1 92.68 127 VAL B N 1
ATOM 2213 C CA . VAL B 1 127 ? 12.573 4.23 -10.178 1 92.68 127 VAL B CA 1
ATOM 2214 C C . VAL B 1 127 ? 11.481 4.487 -9.141 1 92.68 127 VAL B C 1
ATOM 2216 O O . VAL B 1 127 ? 11.771 4.889 -8.012 1 92.68 127 VAL B O 1
ATOM 2219 N N . SER B 1 128 ? 10.269 4.369 -9.526 1 91.93 128 SER B N 1
ATOM 2220 C CA . SER B 1 128 ? 9.144 4.629 -8.634 1 91.93 128 SER B CA 1
ATOM 2221 C C . SER B 1 128 ? 8.877 3.438 -7.72 1 91.93 128 SER B C 1
ATOM 2223 O O . SER B 1 128 ? 9.172 2.296 -8.077 1 91.93 128 SER B O 1
ATOM 2225 N N . HIS B 1 129 ? 8.319 3.723 -6.555 1 95.44 129 HIS B N 1
ATOM 2226 C CA . HIS B 1 129 ? 7.785 2.647 -5.728 1 95.44 129 HIS B CA 1
ATOM 2227 C C . HIS B 1 129 ? 6.693 1.877 -6.462 1 95.44 129 HIS B C 1
ATOM 2229 O O . HIS B 1 129 ? 5.957 2.451 -7.268 1 95.44 129 HIS B O 1
ATOM 2235 N N . PRO B 1 130 ? 6.593 0.619 -6.221 1 96.81 130 PRO B N 1
ATOM 2236 C CA . PRO B 1 130 ? 5.704 -0.207 -7.039 1 96.81 130 PRO B CA 1
ATOM 2237 C C . PRO B 1 130 ? 4.263 -0.205 -6.531 1 96.81 130 PRO B C 1
ATOM 2239 O O . PRO B 1 130 ? 3.657 -1.269 -6.378 1 96.81 130 PRO B O 1
ATOM 2242 N N . VAL B 1 131 ? 3.646 0.94 -6.423 1 97.19 131 VAL B N 1
ATOM 2243 C CA . VAL B 1 131 ? 2.292 1.084 -5.898 1 97.19 131 VAL B CA 1
ATOM 2244 C C . VAL B 1 131 ? 1.289 0.483 -6.88 1 97.19 131 VAL B C 1
ATOM 2246 O O . VAL B 1 131 ? 0.312 -0.148 -6.47 1 97.19 131 VAL B O 1
ATOM 2249 N N . SER B 1 132 ? 1.558 0.698 -8.138 1 96.35 132 SER B N 1
ATOM 2250 C CA . SER B 1 132 ? 0.661 0.134 -9.142 1 96.35 132 SER B CA 1
ATOM 2251 C C . SER B 1 132 ? 0.68 -1.391 -9.106 1 96.35 132 SER B C 1
ATOM 2253 O O . SER B 1 132 ? -0.317 -2.037 -9.435 1 96.35 132 SER B O 1
ATOM 2255 N N . PHE B 1 133 ? 1.785 -1.957 -8.743 1 97.11 133 PHE B N 1
ATOM 2256 C CA . PHE B 1 133 ? 1.862 -3.409 -8.641 1 97.11 133 PHE B CA 1
ATOM 2257 C C . PHE B 1 133 ? 1.057 -3.912 -7.448 1 97.11 133 PHE B C 1
ATOM 2259 O O . PHE B 1 133 ? 0.46 -4.988 -7.504 1 97.11 133 PHE B O 1
ATOM 2266 N N . LEU B 1 134 ? 1.044 -3.115 -6.387 1 98.07 134 LEU B N 1
ATOM 2267 C CA . LEU B 1 134 ? 0.167 -3.44 -5.268 1 98.07 134 LEU B CA 1
ATOM 2268 C C . LEU B 1 134 ? -1.293 -3.455 -5.708 1 98.07 134 LEU B C 1
ATOM 2270 O O . LEU B 1 134 ? -2.044 -4.366 -5.354 1 98.07 134 LEU B O 1
ATOM 2274 N N . ALA B 1 135 ? -1.658 -2.5 -6.487 1 96.94 135 ALA B N 1
ATOM 2275 C CA . ALA B 1 135 ? -3.007 -2.439 -7.043 1 96.94 135 ALA B CA 1
ATOM 2276 C C . ALA B 1 135 ? -3.308 -3.674 -7.887 1 96.94 135 ALA B C 1
ATOM 2278 O O . ALA B 1 135 ? -4.43 -4.187 -7.87 1 96.94 135 ALA B O 1
ATOM 2279 N N . PHE B 1 136 ? -2.33 -4.099 -8.602 1 96.83 136 PHE B N 1
ATOM 2280 C CA . PHE B 1 136 ? -2.468 -5.3 -9.418 1 96.83 136 PHE B CA 1
ATOM 2281 C C . PHE B 1 136 ? -2.884 -6.491 -8.563 1 96.83 136 PHE B C 1
ATOM 2283 O O . PHE B 1 136 ? -3.806 -7.227 -8.92 1 96.83 136 PHE B O 1
ATOM 2290 N N . PHE B 1 137 ? -2.284 -6.684 -7.438 1 96.39 137 PHE B N 1
ATOM 2291 C CA . PHE B 1 137 ? -2.585 -7.833 -6.593 1 96.39 137 PHE B CA 1
ATOM 2292 C C . PHE B 1 137 ? -3.961 -7.689 -5.954 1 96.39 137 PHE B C 1
ATOM 2294 O O . PHE B 1 137 ? -4.658 -8.682 -5.737 1 96.39 137 PHE B O 1
ATOM 2301 N N . ILE B 1 138 ? -4.342 -6.473 -5.683 1 95.7 138 ILE B N 1
ATOM 2302 C CA . ILE B 1 138 ? -5.707 -6.242 -5.224 1 95.7 138 ILE B CA 1
ATOM 2303 C C . ILE B 1 138 ? -6.695 -6.685 -6.301 1 95.7 138 ILE B C 1
ATOM 2305 O O . ILE B 1 138 ? -7.663 -7.391 -6.011 1 95.7 138 ILE B O 1
ATOM 2309 N N . ASP B 1 139 ? -6.374 -6.31 -7.507 1 94.21 139 ASP B N 1
ATOM 2310 C CA . ASP B 1 139 ? -7.235 -6.682 -8.625 1 94.21 139 ASP B CA 1
ATOM 2311 C C . ASP B 1 139 ? -7.275 -8.197 -8.808 1 94.21 139 ASP B C 1
ATOM 2313 O O . ASP B 1 139 ? -8.321 -8.761 -9.135 1 94.21 139 ASP B O 1
ATOM 2317 N N . VAL B 1 140 ? -6.145 -8.807 -8.678 1 93.52 140 VAL B N 1
ATOM 2318 C CA . VAL B 1 140 ? -6.08 -10.262 -8.764 1 93.52 140 VAL B CA 1
ATOM 2319 C C . VAL B 1 140 ? -7.001 -10.884 -7.716 1 93.52 140 VAL B C 1
ATOM 2321 O O . VAL B 1 140 ? -7.792 -11.777 -8.028 1 93.52 140 VAL B O 1
ATOM 2324 N N . THR B 1 141 ? -6.928 -10.404 -6.506 1 92.45 141 THR B N 1
ATOM 2325 C CA . THR B 1 141 ? -7.738 -10.93 -5.413 1 92.45 141 THR B CA 1
ATOM 2326 C C . THR B 1 141 ? -9.224 -10.747 -5.704 1 92.45 141 THR B C 1
ATOM 2328 O O . THR B 1 141 ? -10.013 -11.681 -5.548 1 92.45 141 THR B O 1
ATOM 2331 N N . LYS B 1 142 ? -9.578 -9.607 -6.159 1 90 142 LYS B N 1
ATOM 2332 C CA . LYS B 1 142 ? -10.968 -9.323 -6.5 1 90 142 LYS B CA 1
ATOM 2333 C C . LYS B 1 142 ? -11.448 -10.215 -7.641 1 90 142 LYS B C 1
ATOM 2335 O O . LYS B 1 142 ? -12.584 -10.694 -7.627 1 90 142 LYS B O 1
ATOM 2340 N N . GLY B 1 143 ? -10.571 -10.282 -8.642 1 89.4 143 GLY B N 1
ATOM 2341 C CA . GLY B 1 143 ? -10.913 -11.124 -9.777 1 89.4 143 GLY B CA 1
ATOM 2342 C C . GLY B 1 143 ? -11.186 -12.565 -9.391 1 89.4 143 GLY B C 1
ATOM 2343 O O . GLY B 1 143 ? -12.127 -13.181 -9.895 1 89.4 143 GLY B O 1
ATOM 2344 N N . ILE B 1 144 ? -10.385 -13.055 -8.549 1 88.51 144 ILE B N 1
ATOM 2345 C CA . ILE B 1 144 ? -10.558 -14.427 -8.084 1 88.51 144 ILE B CA 1
ATOM 2346 C C . ILE B 1 144 ? -11.852 -14.54 -7.281 1 88.51 144 ILE B C 1
ATOM 2348 O O . ILE B 1 144 ? -12.601 -15.508 -7.431 1 88.51 144 ILE B O 1
ATOM 2352 N N . GLU B 1 145 ? -12.156 -13.597 -6.479 1 86.38 145 GLU B N 1
ATOM 2353 C CA . GLU B 1 145 ? -13.346 -13.609 -5.634 1 86.38 145 GLU B CA 1
ATOM 2354 C C . GLU B 1 145 ? -14.62 -13.589 -6.473 1 86.38 145 GLU B C 1
ATOM 2356 O O . GLU B 1 145 ? -15.596 -14.267 -6.147 1 86.38 145 GLU B O 1
ATOM 2361 N N . THR B 1 146 ? -14.627 -12.796 -7.501 1 84.1 146 THR B N 1
ATOM 2362 C CA . THR B 1 146 ? -15.841 -12.576 -8.279 1 84.1 146 THR B CA 1
ATOM 2363 C C . THR B 1 146 ? -16.064 -13.717 -9.268 1 84.1 146 THR B C 1
ATOM 2365 O O . THR B 1 146 ? -17.176 -13.905 -9.767 1 84.1 146 THR B O 1
ATOM 2368 N N . ASN B 1 147 ? -15.062 -14.383 -9.614 1 76.78 147 ASN B N 1
ATOM 2369 C CA . ASN B 1 147 ? -15.204 -15.414 -10.636 1 76.78 147 ASN B CA 1
ATOM 2370 C C . ASN B 1 147 ? -15.191 -16.813 -10.026 1 76.78 147 ASN B C 1
ATOM 2372 O O . ASN B 1 147 ? -15.266 -17.809 -10.747 1 76.78 147 ASN B O 1
ATOM 2376 N N . LYS B 1 148 ? -15.131 -16.931 -8.745 1 64.26 148 LYS B N 1
ATOM 2377 C CA . LYS B 1 148 ? -15.335 -18.237 -8.126 1 64.26 148 LYS B CA 1
ATOM 2378 C C . LYS B 1 148 ? -16.822 -18.551 -7.983 1 64.26 148 LYS B C 1
ATOM 2380 O O . LYS B 1 148 ? -17.647 -17.641 -7.877 1 64.26 148 LYS B O 1
#

Organism: NCBI:txid158383

Foldseek 3Di:
DFQKDKDKDKDWFQPDQVVVLCCVQAPVQCLCVLCVQFWVGKDWPADHGNDAQTKMKTWGDFPRDIWIWIWGFHDADPVFSKTKIWTDDIDVVVFFVTWMWMWTWDDDPNIIMIMIMIITGTPDPVRDDVVSVVVSVVVSSVSNRVRD/DFQKDKDKDKDWFQPDQVVVLCCVQAPVQCLCVLCVQFWVGKDWPADHGNDAQTKMKTWGDFPRDIWIWIWGFHDADPVFSKTKIWTDDIDVVVFFVTWMWMWTWDDDPNIIMIMIMIITGTPDPVRDDVVSVVVSVVVSSVSNRVRD

Nearest PDB structures (foldseek):
  4reh-assembly1_A  TM=9.845E-01  e=2.489E-20  Panax ginseng
  4rej-assembly1_A  TM=9.821E-01  e=4.353E-20  Panax ginseng
  4ihr-assembly1_A  TM=9.873E-01  e=1.331E-19  Actinidia deliciosa
  4rei-assembly1_A  TM=9.855E-01  e=2.752E-19  Panax ginseng
  4igx-assembly3_C  TM=9.834E-01  e=4.759E-18  Actinidia deliciosa

Radius of gyration: 19.9 Å; Cα contacts (8 Å, |Δi|>4): 711; chains: 2; bounding box: 41×54×43 Å

Sequence (296 aa):
MGLAGKLIAQIEFKHGGDVFHELIKHKPHHISNTIPHLVQGCDLHEGEFGKVGSKICWTYTHDGKVRKAKVLIETIEEENKLIKFKTLEGDLMEEYKDFIVTMHVETKGNIDMVTWTLEYEMLNEDVSHPVSFLAFFIDVTKGIETNKMGLAGKLIAQIEFKHGGDVFHELIKHKPHHISNTIPHLVQGCDLHEGEFGKVGSKICWTYTHDGKVRKAKVLIETIEEENKLIKFKTLEGDLMEEYKDFIVTMHVETKGNIDMVTWTLEYEMLNEDVSHPVSFLAFFIDVTKGIETNK